Protein AF-A0A9D1KBL7-F1 (afdb_monomer)

Secondary structure (DSSP, 8-state):
-TTTTT-HHHHHHHHHHHHHHHHHHHHHTTEEE-HHHHHHHHHHHHHHHHHHHHHHHHH---HHHHHHHHHHHHHHHHHHHHHHHHHHHHSEEEEEEEETTEEEEEEEE-SS---EEEEEEEEETTEEEEEEEEEEEESSSSSTTTEEEEEEE-SSS-EEEEES-S-HHHHHHHHHHHHT-TT---HHHHHHTEEEEEESSSS-EEEEEEEEEETTTEEEEEEEEESSTTS--EE---STTS-EEEETT-EEEESSSS-EEEEEE--TT--SS-EEEEEESSSSS--EEPEEE-TTS-S-S--EE-S--EEETTEEEEEEEE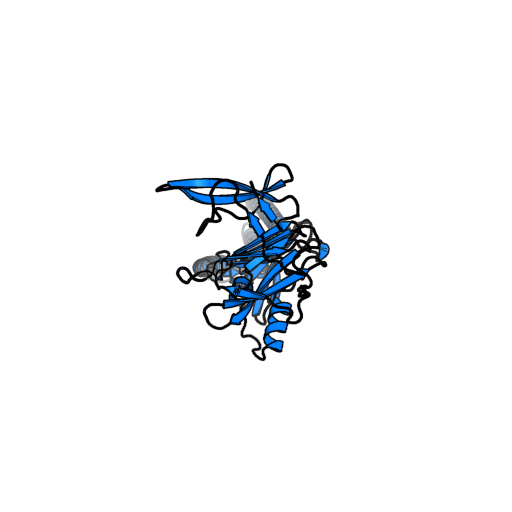EETTEEEEEEEEESSTTSEEE-

Organism: NCBI:txid2840887

Structure (mmCIF, N/CA/C/O backbone):
data_AF-A0A9D1KBL7-F1
#
_entry.id   AF-A0A9D1KBL7-F1
#
loop_
_atom_site.group_PDB
_atom_site.id
_atom_site.type_symbol
_atom_site.label_atom_id
_atom_site.label_alt_id
_atom_site.label_comp_id
_atom_site.label_asym_id
_atom_site.label_entity_id
_atom_site.label_seq_id
_atom_site.pdbx_PDB_ins_code
_atom_site.Cartn_x
_atom_site.Cartn_y
_atom_site.Cartn_z
_atom_site.occupancy
_atom_site.B_iso_or_equiv
_atom_site.auth_seq_id
_atom_site.auth_comp_id
_atom_site.auth_asym_id
_atom_site.auth_atom_id
_atom_site.pdbx_PDB_model_num
ATOM 1 N N . MET A 1 1 ? 29.125 -13.693 -53.373 1.00 43.25 1 MET A N 1
ATOM 2 C CA . MET A 1 1 ? 29.045 -14.034 -51.931 1.00 43.25 1 MET A CA 1
ATOM 3 C C . MET A 1 1 ? 30.131 -13.390 -51.060 1.00 43.25 1 MET A C 1
ATOM 5 O O . MET A 1 1 ? 29.754 -12.748 -50.091 1.00 43.25 1 MET A O 1
ATOM 9 N N . LYS A 1 2 ? 31.438 -13.456 -51.384 1.00 45.34 2 LYS A N 1
ATOM 10 C CA . LYS A 1 2 ? 32.522 -12.887 -50.535 1.00 45.34 2 LYS A CA 1
ATOM 11 C C . LYS A 1 2 ? 32.398 -11.388 -50.171 1.00 45.34 2 LYS A C 1
ATOM 13 O O . LYS A 1 2 ? 32.879 -11.001 -49.114 1.00 45.34 2 LYS A O 1
ATOM 18 N N . ASN A 1 3 ? 31.730 -10.565 -50.989 1.00 56.50 3 ASN A N 1
ATOM 19 C CA . ASN A 1 3 ? 31.521 -9.132 -50.701 1.00 56.50 3 ASN A CA 1
ATOM 20 C C . ASN A 1 3 ? 30.257 -8.822 -49.874 1.00 56.50 3 ASN A C 1
ATOM 22 O O . ASN A 1 3 ? 30.179 -7.747 -49.292 1.00 56.50 3 ASN A O 1
ATOM 26 N N . LEU A 1 4 ? 29.289 -9.744 -49.789 1.00 52.09 4 LEU A N 1
ATOM 27 C CA . LEU A 1 4 ? 28.060 -9.558 -48.997 1.00 52.09 4 LEU A CA 1
ATOM 28 C C . LEU A 1 4 ? 28.326 -9.735 -47.495 1.00 52.09 4 LEU A C 1
ATOM 30 O O . LEU A 1 4 ? 27.833 -8.949 -46.696 1.00 52.09 4 LEU A O 1
ATOM 34 N N . LEU A 1 5 ? 29.193 -10.689 -47.136 1.00 58.66 5 LEU A N 1
ATOM 35 C CA . LEU A 1 5 ? 29.626 -10.954 -45.755 1.00 58.66 5 LEU A CA 1
ATOM 36 C C . LEU A 1 5 ? 30.432 -9.804 -45.122 1.00 58.66 5 LEU A C 1
ATOM 38 O O . LEU A 1 5 ? 30.621 -9.796 -43.915 1.00 58.66 5 LEU A O 1
ATOM 42 N N . LYS A 1 6 ? 30.915 -8.839 -45.917 1.00 65.56 6 LYS A N 1
ATOM 43 C CA . LYS A 1 6 ? 31.636 -7.647 -45.434 1.00 65.56 6 LYS A CA 1
ATOM 44 C C . LYS A 1 6 ? 30.755 -6.396 -45.363 1.00 65.56 6 LYS A C 1
ATOM 46 O O . LYS A 1 6 ? 31.252 -5.323 -45.034 1.00 65.56 6 LYS A O 1
ATOM 51 N N . SER A 1 7 ? 29.476 -6.501 -45.727 1.00 71.88 7 SER A N 1
ATOM 52 C CA . SER A 1 7 ? 28.579 -5.349 -45.757 1.00 71.88 7 SER A CA 1
ATOM 53 C C . SER A 1 7 ? 28.042 -5.046 -44.353 1.00 71.88 7 SER A C 1
ATOM 55 O O . SER A 1 7 ? 27.520 -5.959 -43.711 1.00 71.88 7 SER A O 1
ATOM 57 N N . PRO A 1 8 ? 28.080 -3.788 -43.877 1.00 72.38 8 PRO A N 1
ATOM 58 C CA . PRO A 1 8 ? 27.487 -3.407 -42.591 1.00 72.38 8 PRO A CA 1
ATOM 59 C C . PRO A 1 8 ? 25.983 -3.725 -42.509 1.00 72.38 8 PRO A C 1
ATOM 61 O O . PRO A 1 8 ? 25.480 -4.027 -41.431 1.00 72.38 8 PRO A O 1
ATOM 64 N N . LEU A 1 9 ? 25.283 -3.768 -43.651 1.00 73.81 9 LEU A N 1
ATOM 65 C CA . LEU A 1 9 ? 23.897 -4.242 -43.733 1.00 73.81 9 LEU A CA 1
ATOM 66 C C . LEU A 1 9 ? 23.723 -5.682 -43.270 1.00 73.81 9 LEU A C 1
ATOM 68 O O . LEU A 1 9 ? 22.757 -5.994 -42.584 1.00 73.81 9 LEU A O 1
ATOM 72 N N . PHE A 1 10 ? 24.635 -6.564 -43.674 1.00 78.69 10 PHE A N 1
ATOM 73 C CA . PHE A 1 10 ? 24.533 -7.982 -43.361 1.00 78.69 10 PHE A CA 1
ATOM 74 C C . PHE A 1 10 ? 24.613 -8.201 -41.846 1.00 78.69 10 PHE A C 1
ATOM 76 O O . PHE A 1 10 ? 23.777 -8.896 -41.275 1.00 78.69 10 PHE A O 1
ATOM 83 N N . TYR A 1 11 ? 25.555 -7.524 -41.182 1.00 83.56 11 TYR A N 1
ATOM 84 C CA . TYR A 1 11 ? 25.694 -7.575 -39.727 1.00 83.56 11 TYR A CA 1
ATOM 85 C C . TYR A 1 11 ? 24.507 -6.962 -38.989 1.00 83.56 11 TYR A C 1
ATOM 87 O O . TYR A 1 11 ? 24.075 -7.514 -37.982 1.00 83.56 11 TYR A O 1
ATOM 95 N N . GLY A 1 12 ? 23.947 -5.858 -39.484 1.00 84.44 12 GLY A N 1
ATOM 96 C CA . GLY A 1 12 ? 22.789 -5.269 -38.825 1.00 84.44 12 G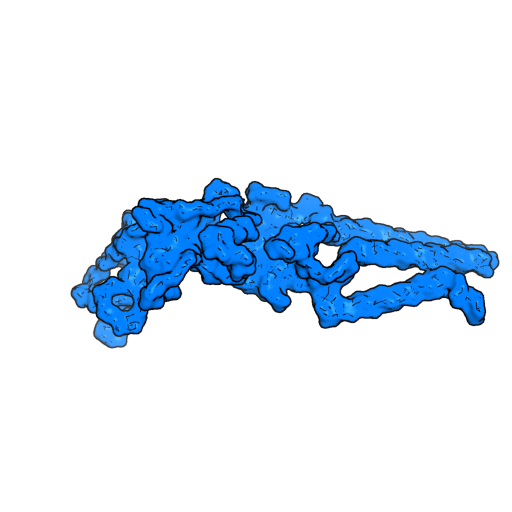LY A CA 1
ATOM 97 C C . GLY A 1 12 ? 21.493 -6.063 -39.034 1.00 84.44 12 GLY A C 1
ATOM 98 O O . GLY A 1 12 ? 20.679 -6.120 -38.121 1.00 84.44 12 GLY A O 1
ATOM 99 N N . VAL A 1 13 ? 21.327 -6.774 -40.159 1.00 80.81 13 VAL A N 1
ATOM 100 C CA . VAL A 1 13 ? 20.232 -7.756 -40.317 1.00 80.81 13 VAL A CA 1
ATOM 101 C C . VAL A 1 13 ? 20.387 -8.904 -39.318 1.00 80.81 13 VAL A C 1
ATOM 103 O O . VAL A 1 13 ? 19.416 -9.266 -38.657 1.00 80.81 13 VAL A O 1
ATOM 106 N N . ILE A 1 14 ? 21.603 -9.440 -39.151 1.00 88.94 14 ILE A N 1
ATOM 107 C CA . ILE A 1 14 ? 21.880 -10.449 -38.117 1.00 88.94 14 ILE A CA 1
ATOM 108 C C . ILE A 1 14 ? 21.542 -9.898 -36.727 1.00 88.94 14 ILE A C 1
ATOM 110 O O . ILE A 1 14 ? 20.877 -10.579 -35.954 1.00 88.94 14 ILE A O 1
ATOM 114 N N . TYR A 1 15 ? 21.945 -8.663 -36.420 1.00 91.00 15 TYR A N 1
ATOM 115 C CA . TYR A 1 15 ? 21.634 -8.017 -35.145 1.00 91.00 15 TYR A CA 1
ATOM 116 C C . TYR A 1 15 ? 20.124 -7.903 -34.897 1.00 91.00 15 TYR A C 1
ATOM 118 O O . TYR A 1 15 ? 19.672 -8.266 -33.817 1.00 91.00 15 TYR A O 1
ATOM 126 N N . VAL A 1 16 ? 19.338 -7.461 -35.887 1.00 87.38 16 VAL A N 1
ATOM 127 C CA . VAL A 1 16 ? 17.868 -7.374 -35.779 1.00 87.38 16 VAL A CA 1
ATOM 128 C C . VAL A 1 16 ? 17.261 -8.742 -35.470 1.00 87.38 16 VAL A C 1
ATOM 130 O O . VAL A 1 16 ? 16.424 -8.852 -34.576 1.00 87.38 16 VAL A O 1
ATOM 133 N N . ILE A 1 17 ? 17.704 -9.788 -36.175 1.00 88.75 17 ILE A N 1
ATOM 134 C CA . ILE A 1 17 ? 17.235 -11.161 -35.948 1.00 88.75 17 ILE A CA 1
ATOM 135 C C . ILE A 1 17 ? 17.577 -11.609 -34.523 1.00 88.75 17 ILE A C 1
ATOM 137 O O . ILE A 1 17 ? 16.709 -12.116 -33.819 1.00 88.75 17 ILE A O 1
ATOM 141 N N . LEU A 1 18 ? 18.815 -11.387 -34.073 1.00 94.12 18 LEU A N 1
ATOM 142 C CA . LEU A 1 18 ? 19.246 -11.752 -32.722 1.00 94.12 18 LEU A CA 1
ATOM 143 C C . LEU A 1 18 ? 18.492 -10.973 -31.639 1.00 94.12 18 LEU A C 1
ATOM 145 O O . LEU A 1 18 ? 18.084 -11.570 -30.646 1.00 94.12 18 LEU A O 1
ATOM 149 N N . TYR A 1 19 ? 18.270 -9.671 -31.834 1.00 91.94 19 TYR A N 1
ATOM 150 C CA . TYR A 1 19 ? 17.481 -8.840 -30.926 1.00 91.94 19 TYR A CA 1
ATOM 151 C C . TYR A 1 19 ? 16.046 -9.360 -30.807 1.00 91.94 19 TYR A C 1
ATOM 153 O O . TYR A 1 19 ? 15.523 -9.479 -29.704 1.00 91.94 19 TYR A O 1
ATOM 161 N N . PHE A 1 20 ? 15.423 -9.717 -31.932 1.00 91.12 20 PHE A N 1
ATOM 162 C CA . PHE A 1 20 ? 14.056 -10.226 -31.949 1.00 91.12 20 PHE A CA 1
ATOM 163 C C . PHE A 1 20 ? 13.940 -11.620 -31.319 1.00 91.12 20 PHE A C 1
ATOM 165 O O . PHE A 1 20 ? 13.038 -11.853 -30.518 1.00 91.12 20 PHE A O 1
ATOM 172 N N . ILE A 1 21 ? 14.881 -12.527 -31.608 1.00 95.69 21 ILE A N 1
ATOM 173 C CA . ILE A 1 21 ? 14.962 -13.832 -30.934 1.00 95.69 21 ILE A CA 1
ATOM 174 C C . ILE A 1 21 ? 15.123 -13.627 -29.427 1.00 95.69 21 ILE A C 1
ATOM 176 O O . ILE A 1 21 ? 14.390 -14.227 -28.648 1.00 95.69 21 ILE A O 1
ATOM 180 N N . GLY A 1 22 ? 16.041 -12.750 -29.014 1.00 95.69 22 GLY A N 1
ATOM 181 C CA . GLY A 1 22 ? 16.248 -12.420 -27.610 1.00 95.69 22 GLY A CA 1
ATOM 182 C C . GLY A 1 22 ? 14.990 -11.847 -26.957 1.00 95.69 22 GLY A C 1
ATOM 183 O O . GLY A 1 22 ? 14.626 -12.281 -25.872 1.00 95.69 22 GLY A O 1
ATOM 184 N N . TYR A 1 23 ? 14.273 -10.954 -27.640 1.00 93.50 23 TYR A N 1
ATOM 185 C CA . TYR A 1 23 ? 13.001 -10.410 -27.166 1.00 93.50 23 TYR A CA 1
ATOM 186 C C . TYR A 1 23 ? 11.942 -11.502 -26.949 1.00 93.50 23 TYR A C 1
ATOM 188 O O . TYR A 1 23 ? 11.312 -11.523 -25.896 1.00 93.50 23 TYR A O 1
ATOM 196 N N . ILE A 1 24 ? 11.786 -12.437 -27.894 1.00 95.94 24 ILE A N 1
ATOM 197 C CA . ILE A 1 24 ? 10.859 -13.574 -27.759 1.00 95.94 24 ILE A CA 1
ATOM 198 C C . ILE A 1 24 ? 11.259 -14.472 -26.587 1.00 95.94 24 ILE A C 1
ATOM 200 O O . ILE A 1 24 ? 10.407 -14.856 -25.789 1.00 95.94 24 ILE A O 1
ATOM 204 N N . VAL A 1 25 ? 12.549 -14.799 -26.471 1.00 97.31 25 VAL A N 1
ATOM 205 C CA . VAL A 1 25 ? 13.060 -15.630 -25.374 1.00 97.31 25 VAL A CA 1
ATOM 206 C C . VAL A 1 25 ? 12.797 -14.954 -24.031 1.00 97.31 25 VAL A C 1
ATOM 208 O O . VAL A 1 25 ? 12.319 -15.607 -23.112 1.00 97.31 25 VAL A O 1
ATOM 211 N N . LEU A 1 26 ? 13.052 -13.650 -23.911 1.00 96.88 26 LEU A N 1
ATOM 212 C CA . LEU A 1 26 ? 12.755 -12.903 -22.690 1.00 96.88 26 LEU A CA 1
ATOM 213 C C . LEU A 1 26 ? 11.257 -12.901 -22.376 1.00 96.88 26 LEU A C 1
ATOM 215 O O . LEU A 1 26 ? 10.891 -13.187 -21.241 1.00 96.88 26 LEU A O 1
ATOM 219 N N . ALA A 1 27 ? 10.401 -12.658 -23.371 1.00 94.56 27 ALA A N 1
ATOM 220 C CA . ALA A 1 27 ? 8.952 -12.666 -23.189 1.00 94.56 27 ALA A CA 1
ATOM 221 C C . ALA A 1 27 ? 8.433 -14.029 -22.697 1.00 94.56 27 ALA A C 1
ATOM 223 O O . ALA A 1 27 ? 7.563 -14.069 -21.834 1.00 94.56 27 ALA A O 1
ATOM 224 N N . TYR A 1 28 ? 9.008 -15.136 -23.182 1.00 96.31 28 TYR A N 1
ATOM 225 C CA . TYR A 1 28 ? 8.684 -16.485 -22.706 1.00 96.31 28 TYR A CA 1
ATOM 226 C C . TYR A 1 28 ? 8.966 -16.673 -21.204 1.00 96.31 28 TYR A C 1
ATOM 228 O O . TYR A 1 28 ? 8.215 -17.364 -20.525 1.00 96.31 28 TYR A O 1
ATOM 236 N N . TYR A 1 29 ? 10.007 -16.025 -20.670 1.00 95.25 29 TYR A N 1
ATOM 237 C CA . TYR A 1 29 ? 10.344 -16.037 -19.239 1.00 95.25 29 TYR A CA 1
ATOM 238 C C . TYR A 1 29 ? 9.746 -14.855 -18.455 1.00 95.25 29 TYR A C 1
ATOM 240 O O . TYR A 1 29 ? 10.206 -14.557 -17.358 1.00 95.25 29 TYR A O 1
ATOM 248 N N . ASN A 1 30 ? 8.749 -14.158 -19.014 1.00 95.31 30 ASN A N 1
ATOM 249 C CA . ASN A 1 30 ? 8.136 -12.961 -18.430 1.00 95.31 30 ASN A CA 1
ATOM 250 C C . ASN A 1 30 ? 9.145 -11.846 -18.083 1.00 95.31 30 ASN A C 1
ATOM 252 O O . ASN A 1 30 ? 9.045 -11.140 -17.075 1.00 95.31 30 ASN A O 1
ATOM 256 N N . TYR A 1 31 ? 10.139 -11.678 -18.951 1.00 96.56 31 TYR A N 1
ATOM 257 C CA . TYR A 1 31 ? 11.159 -10.644 -18.868 1.00 96.56 31 TYR A CA 1
ATOM 258 C C . TYR A 1 31 ? 11.073 -9.686 -20.051 1.00 96.56 31 TYR A C 1
ATOM 260 O O . TYR A 1 31 ? 10.543 -9.991 -21.119 1.00 96.56 31 TYR A O 1
ATOM 268 N N . THR A 1 32 ? 11.667 -8.509 -19.887 1.00 95.25 32 THR A N 1
ATOM 269 C CA . THR A 1 32 ? 11.825 -7.541 -20.970 1.00 95.25 32 THR A CA 1
ATOM 270 C C . THR A 1 32 ? 13.196 -6.887 -20.911 1.00 95.25 32 THR A C 1
ATOM 272 O O . THR A 1 32 ? 13.792 -6.719 -19.847 1.00 95.25 32 THR A O 1
ATOM 275 N N . TYR A 1 33 ? 13.688 -6.448 -22.069 1.00 93.88 33 TYR A N 1
ATOM 276 C CA . TYR A 1 33 ? 14.795 -5.502 -22.112 1.00 93.88 33 TYR A CA 1
ATOM 277 C C . TYR A 1 33 ? 14.446 -4.221 -21.353 1.00 93.88 33 TYR A C 1
ATOM 279 O O . TYR A 1 33 ? 13.309 -3.740 -21.445 1.00 93.88 33 TYR A O 1
ATOM 287 N N . PHE A 1 34 ? 15.449 -3.641 -20.696 1.00 91.50 34 PHE A N 1
ATOM 288 C CA . PHE A 1 34 ? 15.369 -2.275 -20.183 1.00 91.50 34 PHE A CA 1
ATOM 289 C C . PHE A 1 34 ? 15.047 -1.284 -21.304 1.00 91.50 34 PHE A C 1
ATOM 291 O O . PHE A 1 34 ? 15.519 -1.422 -22.437 1.00 91.50 34 PHE A O 1
ATOM 298 N N . GLY A 1 35 ? 14.318 -0.223 -20.971 1.00 85.50 35 GLY A N 1
ATOM 299 C CA . GLY A 1 35 ? 13.967 0.867 -21.876 1.00 85.50 35 GLY A CA 1
ATOM 300 C C . GLY A 1 35 ? 15.186 1.485 -22.563 1.00 85.50 35 GLY A C 1
ATOM 301 O O . GLY A 1 35 ? 15.147 1.739 -23.766 1.00 85.50 35 GLY A O 1
ATOM 302 N N . ILE A 1 36 ? 16.312 1.642 -21.854 1.00 85.06 36 ILE A N 1
ATOM 303 C CA . ILE A 1 36 ? 17.551 2.157 -22.459 1.00 85.06 36 ILE A CA 1
ATOM 304 C C . ILE A 1 36 ? 18.154 1.184 -23.480 1.00 85.06 36 ILE A C 1
ATOM 306 O O . ILE A 1 36 ? 18.645 1.614 -24.520 1.00 85.06 36 ILE A O 1
ATOM 310 N N . ILE A 1 37 ? 18.064 -0.126 -23.237 1.00 90.31 37 ILE A N 1
ATOM 311 C CA . ILE A 1 37 ? 18.542 -1.145 -24.176 1.00 90.31 37 ILE A CA 1
ATOM 312 C C . ILE A 1 37 ? 17.647 -1.196 -25.407 1.00 90.31 37 ILE A C 1
ATOM 314 O O . ILE A 1 37 ? 18.160 -1.264 -26.524 1.00 90.31 37 ILE A O 1
ATOM 318 N N . LYS A 1 38 ? 16.325 -1.088 -25.228 1.00 87.69 38 LYS A N 1
ATOM 319 C CA . LYS A 1 38 ? 15.380 -0.921 -26.342 1.00 87.69 38 LYS A CA 1
ATOM 320 C C . LYS A 1 38 ? 15.757 0.301 -27.184 1.00 87.69 38 LYS A C 1
ATOM 322 O O . LYS A 1 38 ? 15.900 0.176 -28.396 1.00 87.69 38 LYS A O 1
ATOM 327 N N . LEU A 1 39 ? 16.020 1.446 -26.550 1.00 84.12 39 LEU A N 1
ATOM 328 C CA . LEU A 1 39 ? 16.407 2.680 -27.238 1.00 84.12 39 LEU A CA 1
ATOM 329 C C . LEU A 1 39 ? 17.729 2.539 -28.012 1.00 84.12 39 LEU A C 1
ATOM 331 O O . LEU A 1 39 ? 17.783 2.876 -29.194 1.00 84.12 39 LEU A O 1
ATOM 335 N N . ILE A 1 40 ? 18.779 2.002 -27.379 1.00 87.56 40 ILE A N 1
ATOM 336 C CA . ILE A 1 40 ? 20.077 1.747 -28.031 1.00 87.56 40 ILE A CA 1
ATOM 337 C C . ILE A 1 40 ? 19.898 0.810 -29.228 1.00 87.56 40 ILE A C 1
ATOM 339 O O . ILE A 1 40 ? 20.462 1.056 -30.295 1.00 87.56 40 ILE A O 1
ATOM 343 N N . SER A 1 41 ? 19.080 -0.232 -29.076 1.00 88.25 41 SER A N 1
ATOM 344 C CA . SER A 1 41 ? 18.814 -1.190 -30.148 1.00 88.25 41 SER A CA 1
ATOM 345 C C . SER A 1 41 ? 18.150 -0.508 -31.342 1.00 88.25 41 SER A C 1
ATOM 347 O O . SER A 1 41 ? 18.598 -0.692 -32.471 1.00 88.25 41 SER A O 1
ATOM 349 N N . ILE A 1 42 ? 17.161 0.364 -31.113 1.00 83.50 42 ILE A N 1
ATOM 350 C CA . ILE A 1 42 ? 16.529 1.142 -32.190 1.00 83.50 42 ILE A CA 1
ATOM 351 C C . ILE A 1 42 ? 17.555 2.044 -32.899 1.00 83.50 42 ILE A C 1
ATOM 353 O O . ILE A 1 42 ? 17.567 2.106 -34.129 1.00 83.50 42 ILE A O 1
ATOM 357 N N . ILE A 1 43 ? 18.459 2.694 -32.158 1.00 84.50 43 ILE A N 1
ATOM 358 C CA . ILE A 1 43 ? 19.524 3.532 -32.738 1.00 84.50 43 ILE A CA 1
ATOM 359 C C . ILE A 1 43 ? 20.467 2.700 -33.626 1.00 84.50 43 ILE A C 1
ATOM 361 O O . ILE A 1 43 ? 20.805 3.122 -34.733 1.00 84.50 43 ILE A O 1
ATOM 365 N N . ILE A 1 44 ? 20.867 1.503 -33.190 1.00 86.88 44 ILE A N 1
ATOM 366 C CA . ILE A 1 44 ? 21.726 0.603 -33.981 1.00 86.88 44 ILE A CA 1
ATOM 367 C C . ILE A 1 44 ? 21.020 0.160 -35.272 1.00 86.88 44 ILE A C 1
ATOM 369 O O . ILE A 1 44 ? 21.629 0.156 -36.350 1.00 86.88 44 ILE A O 1
ATOM 373 N N . ILE A 1 45 ? 19.731 -0.178 -35.183 1.00 83.38 45 ILE A N 1
ATOM 374 C CA . ILE A 1 45 ? 18.910 -0.564 -36.339 1.00 83.38 45 ILE A CA 1
ATOM 375 C C . ILE A 1 45 ? 18.830 0.594 -37.342 1.00 83.38 45 ILE A C 1
ATOM 377 O O . ILE A 1 45 ? 19.041 0.396 -38.539 1.00 83.38 45 ILE A O 1
ATOM 381 N N . LEU A 1 46 ? 18.631 1.820 -36.859 1.00 79.44 46 LEU A N 1
ATOM 382 C CA . LEU A 1 46 ? 18.628 3.029 -37.681 1.00 79.44 46 LEU A CA 1
ATOM 383 C C . LEU A 1 46 ? 19.947 3.264 -38.413 1.00 79.44 46 LEU A C 1
ATOM 385 O O . LEU A 1 46 ? 19.954 3.464 -39.628 1.00 79.44 46 LEU A O 1
ATOM 389 N N . ILE A 1 47 ? 21.070 3.210 -37.692 1.00 83.69 47 ILE A N 1
ATOM 390 C CA . ILE A 1 47 ? 22.402 3.390 -38.283 1.00 83.69 47 ILE A CA 1
ATOM 391 C C . ILE A 1 47 ? 22.636 2.342 -39.377 1.00 83.69 47 ILE A C 1
ATOM 393 O O . ILE A 1 47 ? 23.134 2.670 -40.454 1.00 83.69 47 ILE A O 1
ATOM 397 N N . THR A 1 48 ? 22.215 1.097 -39.143 1.00 82.44 48 THR A N 1
ATOM 398 C CA . THR A 1 48 ? 22.307 0.019 -40.137 1.00 82.44 48 THR A CA 1
ATOM 399 C C . THR A 1 48 ? 21.527 0.351 -41.409 1.00 82.44 48 THR A C 1
ATOM 401 O O . THR A 1 48 ? 22.070 0.212 -42.509 1.00 82.44 48 THR A O 1
ATOM 404 N N . ILE A 1 49 ? 20.274 0.800 -41.280 1.00 77.50 49 ILE A N 1
ATOM 405 C CA . ILE A 1 49 ? 19.421 1.167 -42.422 1.00 77.50 49 ILE A CA 1
ATOM 406 C C . ILE A 1 49 ? 20.075 2.297 -43.230 1.00 77.50 49 ILE A C 1
ATOM 408 O O . ILE A 1 49 ? 20.194 2.190 -44.453 1.00 77.50 49 ILE A O 1
ATOM 412 N N . ILE A 1 50 ? 20.578 3.336 -42.553 1.00 78.06 50 ILE A N 1
ATOM 413 C CA . ILE A 1 50 ? 21.255 4.476 -43.191 1.00 78.06 50 ILE A CA 1
ATOM 414 C C . ILE A 1 50 ? 22.494 4.009 -43.967 1.00 78.06 50 ILE A C 1
ATOM 416 O O . ILE A 1 50 ? 22.639 4.310 -45.156 1.00 78.06 50 ILE A O 1
ATOM 420 N N . LEU A 1 51 ? 23.377 3.235 -43.327 1.00 79.94 51 LEU A N 1
ATOM 421 C CA . LEU A 1 51 ? 24.588 2.709 -43.966 1.00 79.94 51 LEU A CA 1
ATOM 422 C C . LEU A 1 51 ? 24.260 1.824 -45.172 1.00 79.94 51 LEU A C 1
ATOM 424 O O . LEU A 1 51 ? 24.970 1.843 -46.183 1.00 79.94 51 LEU A O 1
ATOM 428 N N . GLY A 1 52 ? 23.168 1.072 -45.088 1.00 75.62 52 G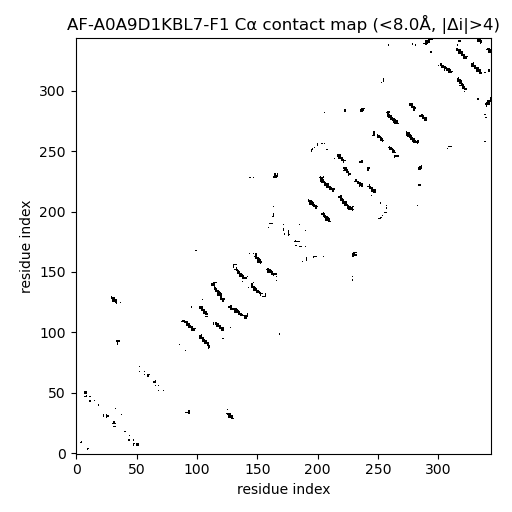LY A N 1
ATOM 429 C CA . GLY A 1 52 ? 22.710 0.236 -46.177 1.00 75.62 52 GLY A CA 1
ATOM 430 C C . GLY A 1 52 ? 22.238 0.983 -47.399 1.00 75.62 52 GLY A C 1
ATOM 431 O O . GLY A 1 52 ? 22.619 0.646 -48.521 1.00 75.62 52 GLY A O 1
ATOM 432 N N . ILE A 1 53 ? 21.473 2.040 -47.182 1.00 72.56 53 ILE A N 1
ATOM 433 C CA . ILE A 1 53 ? 20.979 2.881 -48.264 1.00 72.56 53 ILE A CA 1
ATOM 434 C C . ILE A 1 53 ? 22.141 3.617 -48.937 1.00 72.56 53 ILE A C 1
ATOM 436 O O . ILE A 1 53 ? 22.217 3.632 -50.166 1.00 72.56 53 ILE A O 1
ATOM 440 N N . ILE A 1 54 ? 23.120 4.111 -48.168 1.00 74.75 54 ILE A N 1
ATOM 441 C CA . ILE A 1 54 ? 24.359 4.693 -48.718 1.00 74.75 54 ILE A CA 1
ATOM 442 C C . ILE A 1 54 ? 25.103 3.677 -49.601 1.00 74.75 54 ILE A C 1
ATOM 444 O O . ILE A 1 54 ? 25.604 4.030 -50.673 1.00 74.75 54 ILE A O 1
ATOM 448 N N . SER A 1 55 ? 25.175 2.411 -49.178 1.00 73.44 55 SER A N 1
ATOM 449 C CA . SER A 1 55 ? 25.820 1.341 -49.951 1.00 73.44 55 SER A CA 1
ATOM 450 C C . SER A 1 55 ? 25.121 1.090 -51.297 1.00 73.44 55 SER A C 1
ATOM 452 O O . SER A 1 55 ? 25.783 1.011 -52.339 1.00 73.44 55 SER A O 1
ATOM 454 N N . ILE A 1 56 ? 23.784 1.048 -51.298 1.00 70.19 56 ILE A N 1
ATOM 455 C CA . ILE A 1 56 ? 22.959 0.882 -52.508 1.00 70.19 56 ILE A CA 1
ATOM 456 C C . ILE A 1 56 ? 23.106 2.094 -53.443 1.00 70.19 56 ILE A C 1
ATOM 458 O O . ILE A 1 56 ? 23.273 1.935 -54.656 1.00 70.19 56 ILE A O 1
ATOM 462 N N . TYR A 1 57 ? 23.121 3.309 -52.888 1.00 69.81 57 TYR A N 1
ATOM 463 C CA . TYR A 1 57 ? 23.269 4.549 -53.654 1.00 69.81 57 TYR A CA 1
ATOM 464 C C . TYR A 1 57 ? 24.610 4.630 -54.402 1.00 69.81 57 TYR A C 1
ATOM 466 O O . TYR A 1 57 ? 24.672 5.113 -55.536 1.00 69.81 57 TYR A O 1
ATOM 474 N N . LYS A 1 58 ? 25.695 4.128 -53.793 1.00 70.44 58 LYS A N 1
ATOM 475 C CA . LYS A 1 58 ? 27.037 4.111 -54.403 1.00 70.44 58 LYS A CA 1
ATOM 476 C C . LYS A 1 58 ? 27.188 3.089 -55.534 1.00 70.44 58 LYS A C 1
ATOM 478 O O . LYS A 1 58 ? 28.056 3.267 -56.383 1.00 70.44 58 LYS A O 1
ATOM 483 N N . THR A 1 59 ? 26.378 2.029 -55.563 1.00 69.19 59 THR A N 1
ATOM 484 C CA . THR A 1 59 ? 26.547 0.908 -56.506 1.00 69.19 59 THR A CA 1
ATOM 485 C C . THR A 1 59 ? 25.714 1.028 -57.783 1.00 69.19 59 THR A C 1
ATOM 487 O O . THR A 1 59 ? 26.141 0.539 -58.829 1.00 69.19 59 THR A O 1
ATOM 490 N N . LYS A 1 60 ? 24.550 1.688 -57.755 1.00 66.19 60 LYS A N 1
ATOM 491 C CA . LYS A 1 60 ? 23.671 1.818 -58.934 1.00 66.19 60 LYS A CA 1
ATOM 492 C C . LYS A 1 60 ? 23.936 3.125 -59.695 1.00 66.19 60 LYS A C 1
ATOM 494 O O . LYS A 1 60 ? 24.005 4.188 -59.089 1.00 66.19 60 LYS A O 1
ATOM 499 N N . LYS A 1 61 ? 24.079 3.072 -61.030 1.00 63.19 61 LYS A N 1
ATOM 500 C CA . LYS A 1 61 ? 24.372 4.257 -61.874 1.00 63.19 61 LYS A CA 1
ATOM 501 C C . LYS A 1 61 ? 23.133 5.051 -62.313 1.00 63.19 61 LYS A C 1
ATOM 503 O O . LYS A 1 61 ? 23.265 6.233 -62.610 1.00 63.19 61 LYS A O 1
ATOM 508 N N . GLU A 1 62 ? 21.948 4.444 -62.336 1.00 78.12 62 GLU A N 1
ATOM 509 C CA . GLU A 1 62 ? 20.740 5.080 -62.878 1.00 78.12 62 GLU A CA 1
ATOM 510 C C . GLU A 1 62 ? 20.178 6.189 -61.976 1.00 78.12 62 GLU A C 1
ATOM 512 O O . GLU A 1 62 ? 19.853 5.964 -60.809 1.00 78.12 62 GLU A O 1
ATOM 517 N N . ALA A 1 63 ? 20.001 7.387 -62.542 1.00 72.56 63 ALA A N 1
ATOM 518 C CA . ALA A 1 63 ? 19.514 8.565 -61.821 1.00 72.56 63 ALA A CA 1
ATOM 519 C C . ALA A 1 63 ? 18.081 8.401 -61.278 1.00 72.56 63 ALA A C 1
ATOM 521 O O . ALA A 1 63 ? 17.804 8.826 -60.159 1.00 72.56 63 ALA A O 1
ATOM 522 N N . LYS A 1 64 ? 17.187 7.733 -62.025 1.00 75.62 64 LYS A N 1
ATOM 523 C CA . LYS A 1 64 ? 15.808 7.447 -61.580 1.00 75.62 64 LYS A CA 1
ATOM 524 C C . LYS A 1 64 ? 15.780 6.533 -60.354 1.00 75.62 64 LYS A C 1
ATOM 526 O O . LYS A 1 64 ? 15.036 6.791 -59.415 1.00 75.62 64 LYS A O 1
ATOM 531 N N . PHE A 1 65 ? 16.634 5.507 -60.341 1.00 72.00 65 PHE A N 1
ATOM 532 C CA . PHE A 1 65 ? 16.760 4.595 -59.205 1.00 72.00 65 PHE A CA 1
ATOM 533 C C . PHE A 1 65 ? 17.297 5.325 -57.970 1.00 72.00 65 PHE A C 1
ATOM 535 O O . PHE A 1 65 ? 16.758 5.154 -56.884 1.00 72.00 65 PHE A O 1
ATOM 542 N N . LYS A 1 66 ? 18.294 6.203 -58.148 1.00 71.94 66 LYS A N 1
ATOM 543 C CA . LYS A 1 66 ? 18.818 7.057 -57.072 1.00 71.94 66 LYS A CA 1
ATOM 544 C C . LYS A 1 66 ? 17.737 7.955 -56.466 1.00 71.94 66 LYS A C 1
ATOM 546 O O . LYS A 1 66 ? 17.561 7.925 -55.253 1.00 71.94 66 LYS A O 1
ATOM 551 N N . LEU A 1 67 ? 16.978 8.673 -57.299 1.00 74.69 67 LEU A N 1
ATOM 552 C CA . LEU A 1 67 ? 15.867 9.536 -56.869 1.00 74.69 67 LEU A CA 1
ATOM 553 C C . LEU A 1 67 ? 14.798 8.765 -56.083 1.00 74.69 67 LEU A C 1
ATOM 555 O O . LEU A 1 67 ? 14.423 9.188 -54.993 1.00 74.69 67 LEU A O 1
ATOM 559 N N . PHE A 1 68 ? 14.369 7.608 -56.594 1.00 77.19 68 PHE A N 1
ATOM 560 C CA . PHE A 1 68 ? 13.391 6.754 -55.915 1.00 77.19 68 PHE A CA 1
ATOM 561 C C . PHE A 1 68 ? 13.905 6.250 -54.558 1.00 77.19 68 PHE A C 1
ATOM 563 O O . PHE A 1 68 ? 13.207 6.358 -53.552 1.00 77.19 68 PHE A O 1
ATOM 570 N N . THR A 1 69 ? 15.153 5.765 -54.495 1.00 72.38 69 THR A N 1
ATOM 571 C CA . THR A 1 69 ? 15.748 5.304 -53.229 1.00 72.38 69 THR A CA 1
ATOM 572 C C . THR A 1 69 ? 15.938 6.427 -52.210 1.00 72.38 69 THR A C 1
ATOM 574 O O . THR A 1 69 ? 15.797 6.182 -51.016 1.00 72.38 69 THR A O 1
ATOM 577 N N . SER A 1 70 ? 16.228 7.654 -52.654 1.00 70.56 70 SER A N 1
ATOM 578 C CA . SER A 1 70 ? 16.354 8.818 -51.771 1.00 70.56 70 SER A CA 1
ATOM 579 C C . SER A 1 70 ? 15.007 9.266 -51.207 1.00 70.56 70 SER A C 1
ATOM 581 O O . SER A 1 70 ? 14.939 9.593 -50.028 1.00 70.56 70 SER A O 1
ATOM 583 N N . TYR A 1 71 ? 13.940 9.244 -52.012 1.00 77.69 71 TYR A N 1
ATOM 584 C CA . TYR A 1 71 ? 12.588 9.565 -51.545 1.00 77.69 71 TYR A CA 1
ATOM 585 C C . TYR A 1 71 ? 12.108 8.566 -50.482 1.00 77.69 71 TYR A C 1
ATOM 587 O O . TYR A 1 71 ? 11.758 8.964 -49.374 1.00 77.69 71 TYR A O 1
ATOM 595 N N . LEU A 1 72 ? 12.206 7.264 -50.780 1.00 76.38 72 LEU A N 1
ATOM 596 C CA . LEU A 1 72 ? 11.831 6.196 -49.849 1.00 76.38 72 LEU A CA 1
ATOM 597 C C . LEU A 1 72 ? 12.649 6.258 -48.546 1.00 76.38 72 LEU A C 1
ATOM 599 O O . LEU A 1 72 ? 12.137 5.987 -47.465 1.00 76.38 72 LEU A O 1
ATOM 603 N N . PHE A 1 73 ? 13.926 6.643 -48.633 1.00 74.25 73 PHE A N 1
ATOM 604 C CA . PHE A 1 73 ? 14.774 6.839 -47.459 1.00 74.25 73 PHE A CA 1
ATOM 605 C C . PHE A 1 73 ? 14.281 7.970 -46.564 1.00 74.25 73 PHE A C 1
ATOM 607 O O . PHE A 1 73 ? 14.222 7.784 -45.352 1.00 74.25 73 PHE A O 1
ATOM 614 N N . ILE A 1 74 ? 13.933 9.119 -47.149 1.00 78.31 74 ILE A N 1
ATOM 615 C CA . ILE A 1 74 ? 13.415 10.257 -46.389 1.00 78.31 74 ILE A CA 1
ATOM 616 C C . ILE A 1 74 ? 12.133 9.842 -45.668 1.00 78.31 74 ILE A C 1
ATOM 618 O O . ILE A 1 74 ? 12.054 10.036 -44.463 1.00 78.31 74 ILE A O 1
ATOM 622 N N . GLU A 1 75 ? 11.190 9.188 -46.351 1.00 77.00 75 GLU A N 1
ATOM 623 C CA . GLU A 1 75 ? 9.955 8.710 -45.715 1.00 77.00 75 GLU A CA 1
ATOM 624 C C . GLU A 1 75 ? 10.231 7.738 -44.561 1.00 77.00 75 GLU A C 1
ATOM 626 O O . GLU A 1 75 ? 9.736 7.944 -43.454 1.00 77.00 75 GLU A O 1
ATOM 631 N N . ILE A 1 76 ? 11.067 6.716 -44.778 1.00 78.00 76 ILE A N 1
ATOM 632 C CA . ILE A 1 76 ? 11.407 5.730 -43.741 1.00 78.00 76 ILE A CA 1
ATOM 633 C C . ILE A 1 76 ? 12.082 6.409 -42.545 1.00 78.00 76 ILE A C 1
ATOM 635 O O . ILE A 1 76 ? 11.721 6.140 -41.401 1.00 78.00 76 ILE A O 1
ATOM 639 N N . VAL A 1 77 ? 13.043 7.304 -42.782 1.00 78.50 77 VAL A N 1
ATOM 640 C CA . VAL A 1 77 ? 13.740 8.024 -41.708 1.00 78.50 77 VAL A CA 1
ATOM 641 C C . VAL A 1 77 ? 12.783 8.940 -40.957 1.00 78.50 77 VAL A C 1
ATOM 643 O O . VAL A 1 77 ? 12.808 8.941 -39.730 1.00 78.50 77 VAL A O 1
ATOM 646 N N . THR A 1 78 ? 11.918 9.678 -41.654 1.00 76.81 78 THR A N 1
ATOM 647 C CA . THR A 1 78 ? 10.914 10.545 -41.028 1.00 76.81 78 THR A CA 1
ATOM 648 C C . THR A 1 78 ? 9.952 9.741 -40.159 1.00 76.81 78 THR A C 1
ATOM 650 O O . THR A 1 78 ? 9.708 10.126 -39.018 1.00 76.81 78 THR A O 1
ATOM 653 N N . VAL A 1 79 ? 9.458 8.600 -40.648 1.00 80.19 79 VAL A N 1
ATOM 654 C CA . VAL A 1 79 ? 8.569 7.709 -39.889 1.00 80.19 79 VAL A CA 1
ATOM 655 C C . VAL A 1 79 ? 9.277 7.159 -38.651 1.00 80.19 79 VAL A C 1
ATOM 657 O O . VAL A 1 79 ? 8.728 7.224 -37.554 1.00 80.19 79 VAL A O 1
ATOM 660 N N . ILE A 1 80 ? 10.514 6.668 -38.779 1.00 78.25 80 ILE A N 1
ATOM 661 C CA . ILE A 1 80 ? 11.243 6.126 -37.626 1.00 78.25 80 ILE A CA 1
ATOM 662 C C . ILE A 1 80 ? 11.598 7.229 -36.620 1.00 78.25 80 ILE A C 1
ATOM 664 O O . ILE A 1 80 ? 11.485 7.003 -35.419 1.00 78.25 80 ILE A O 1
ATOM 668 N N . LEU A 1 81 ? 11.998 8.423 -37.073 1.00 78.88 81 LEU A N 1
ATOM 669 C CA . LEU A 1 81 ? 12.246 9.563 -36.185 1.00 78.88 81 LEU A CA 1
ATOM 670 C C . LEU A 1 81 ? 10.978 9.961 -35.429 1.00 78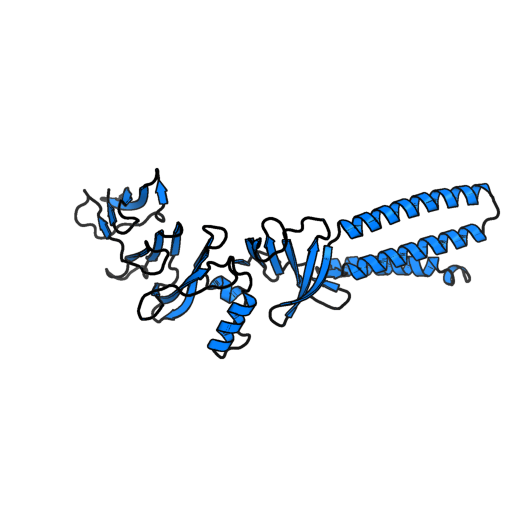.88 81 LEU A C 1
ATOM 672 O O . LEU A 1 81 ? 11.049 10.207 -34.228 1.00 78.88 81 LEU A O 1
ATOM 676 N N . LEU A 1 82 ? 9.822 9.961 -36.096 1.00 79.69 82 LEU A N 1
ATOM 677 C CA . LEU A 1 82 ? 8.534 10.191 -35.449 1.00 79.69 82 LEU A CA 1
ATOM 678 C C . LEU A 1 82 ? 8.258 9.122 -34.380 1.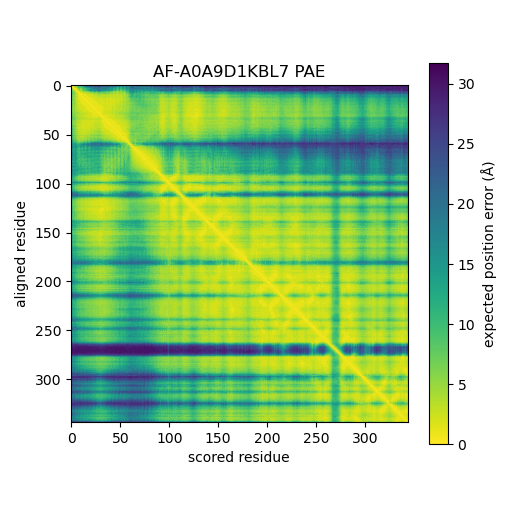00 79.69 82 LEU A C 1
ATOM 680 O O . LEU A 1 82 ? 7.946 9.476 -33.248 1.00 79.69 82 LEU A O 1
ATOM 684 N N . PHE A 1 83 ? 8.445 7.834 -34.689 1.00 77.94 83 PHE A N 1
ATOM 685 C CA . PHE A 1 83 ? 8.293 6.750 -33.710 1.00 77.94 83 PHE A CA 1
ATOM 686 C C . PHE A 1 83 ? 9.311 6.810 -32.568 1.00 77.94 83 PHE A C 1
ATOM 688 O O . PHE A 1 83 ? 8.976 6.439 -31.450 1.00 77.94 83 PHE A O 1
ATOM 695 N N . LEU A 1 84 ? 10.533 7.283 -32.812 1.00 78.81 84 LEU A N 1
ATOM 696 C CA . LEU A 1 84 ? 11.534 7.491 -31.770 1.00 78.81 84 LEU A CA 1
ATOM 697 C C . LEU A 1 84 ? 11.147 8.628 -30.831 1.00 78.81 84 LEU A C 1
ATOM 699 O O . LEU A 1 84 ? 11.264 8.476 -29.620 1.00 78.81 84 LEU A O 1
ATOM 703 N N . ILE A 1 85 ? 10.693 9.752 -31.387 1.00 78.12 85 ILE A N 1
ATOM 704 C CA . ILE A 1 85 ? 10.209 10.897 -30.614 1.00 78.12 85 ILE A CA 1
ATOM 705 C C . ILE A 1 85 ? 8.998 10.451 -29.795 1.00 78.12 85 ILE A C 1
ATOM 707 O O . ILE A 1 85 ? 9.013 10.567 -28.572 1.00 78.12 85 ILE A O 1
ATOM 711 N N . LEU A 1 86 ? 7.995 9.854 -30.441 1.00 75.56 86 LEU A N 1
ATOM 712 C CA . LEU A 1 86 ? 6.808 9.335 -29.768 1.00 75.56 86 LEU A CA 1
ATOM 713 C C . LEU A 1 86 ? 7.178 8.292 -28.712 1.00 75.56 86 LEU A C 1
ATOM 715 O O . LEU A 1 86 ? 6.758 8.424 -27.577 1.00 75.56 86 LEU A O 1
ATOM 719 N N . GLY A 1 87 ? 8.022 7.310 -29.023 1.00 72.88 87 GLY A N 1
ATOM 720 C CA . GLY A 1 87 ? 8.457 6.289 -28.069 1.00 72.88 87 GLY A CA 1
ATOM 721 C C . GLY A 1 87 ? 9.283 6.847 -26.908 1.00 72.88 87 GLY A C 1
ATOM 722 O O . GLY A 1 87 ? 9.197 6.335 -25.797 1.00 72.88 87 GLY A O 1
ATOM 723 N N . TYR A 1 88 ? 10.052 7.916 -27.124 1.00 75.94 88 TYR A N 1
ATOM 724 C CA . TYR A 1 88 ? 10.791 8.593 -26.059 1.00 75.94 88 TYR A CA 1
ATOM 725 C C . TYR A 1 88 ? 9.872 9.395 -25.131 1.00 75.94 88 TYR A C 1
ATOM 727 O O . TYR A 1 88 ? 10.136 9.425 -23.931 1.00 75.94 88 TYR A O 1
ATOM 735 N N . PHE A 1 89 ? 8.837 10.053 -25.667 1.00 72.38 89 PHE A N 1
ATOM 736 C CA . PHE A 1 89 ? 7.888 10.863 -24.890 1.00 72.38 89 PHE A CA 1
ATOM 737 C C . PHE A 1 89 ? 6.759 10.039 -24.255 1.00 72.38 89 PHE A C 1
ATOM 739 O O . PHE A 1 89 ? 6.294 10.390 -23.175 1.00 72.38 89 PHE A O 1
ATOM 746 N N . LEU A 1 90 ? 6.327 8.963 -24.913 1.00 71.75 90 LEU A N 1
ATOM 747 C CA . LEU A 1 90 ? 5.260 8.063 -24.460 1.00 71.75 90 LEU A CA 1
ATOM 748 C C . LEU A 1 90 ? 5.789 6.866 -23.665 1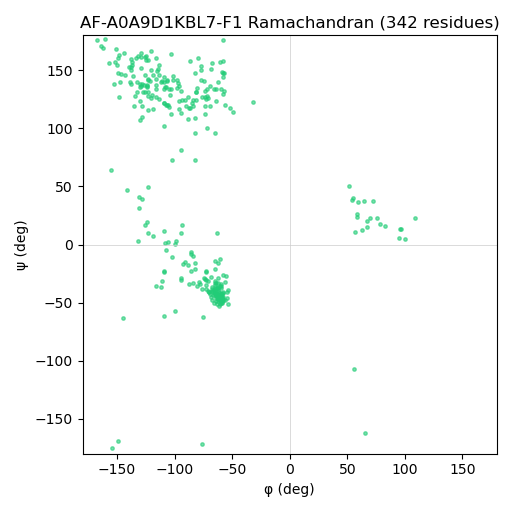.00 71.75 90 LEU A C 1
ATOM 750 O O . LEU A 1 90 ? 5.010 6.179 -23.017 1.00 71.75 90 LEU A O 1
ATOM 754 N N . GLY A 1 91 ? 7.086 6.573 -23.756 1.00 75.31 91 GLY A N 1
ATOM 755 C CA . GLY A 1 91 ? 7.702 5.484 -23.011 1.00 75.31 91 GLY A CA 1
ATOM 756 C C . GLY A 1 91 ? 7.998 5.863 -21.566 1.00 75.31 91 GLY A C 1
ATOM 757 O O . GLY A 1 91 ? 8.146 7.037 -21.221 1.00 75.31 91 GLY A O 1
ATOM 758 N N . ASP A 1 92 ? 8.178 4.848 -20.732 1.00 85.06 92 ASP A N 1
ATOM 759 C CA . ASP A 1 92 ? 8.560 5.065 -19.347 1.00 85.06 92 ASP A CA 1
ATOM 760 C C . ASP A 1 92 ? 10.050 5.404 -19.205 1.00 85.06 92 ASP A C 1
ATOM 762 O O . ASP A 1 92 ? 10.936 4.998 -19.972 1.00 85.06 92 ASP A O 1
ATOM 766 N N . ARG A 1 93 ? 10.363 6.189 -18.180 1.00 87.69 93 ARG A N 1
ATOM 767 C CA . ARG A 1 93 ? 11.705 6.325 -17.638 1.00 87.69 93 ARG A CA 1
ATOM 768 C C . ARG A 1 93 ? 11.898 5.236 -16.597 1.00 87.69 93 ARG A C 1
ATOM 770 O O . ARG A 1 93 ? 11.244 5.244 -15.562 1.00 87.69 93 ARG A O 1
ATOM 777 N N . GLU A 1 94 ? 12.856 4.364 -16.872 1.00 92.56 94 GLU A N 1
ATOM 778 C CA . GLU A 1 94 ? 13.283 3.335 -15.935 1.00 92.56 94 GLU A CA 1
ATOM 779 C C . GLU A 1 94 ? 14.532 3.791 -15.170 1.00 92.56 94 GLU A C 1
ATOM 781 O O . GLU A 1 94 ? 15.444 4.395 -15.749 1.00 92.56 94 GLU A O 1
ATOM 786 N N . SER A 1 95 ? 14.579 3.507 -13.872 1.00 92.81 95 SER A N 1
ATOM 787 C CA . SER A 1 95 ? 15.735 3.736 -13.008 1.00 92.81 95 SER A CA 1
ATOM 788 C C . SER A 1 95 ? 15.945 2.540 -12.073 1.00 92.81 95 SER A C 1
ATOM 790 O O . SER A 1 95 ? 15.012 1.790 -11.794 1.00 92.81 95 SER A O 1
ATOM 792 N N . ILE A 1 96 ? 17.185 2.308 -11.637 1.00 93.94 96 ILE A N 1
ATOM 793 C CA . ILE A 1 96 ? 17.486 1.245 -10.670 1.00 93.94 96 ILE A CA 1
ATOM 794 C C . ILE A 1 96 ? 17.458 1.870 -9.283 1.00 93.94 96 ILE A C 1
ATOM 796 O O . ILE A 1 96 ? 18.202 2.813 -9.014 1.00 93.94 96 ILE A O 1
ATOM 800 N N . VAL A 1 97 ? 16.631 1.308 -8.413 1.00 93.06 97 VAL A N 1
ATOM 801 C CA . VAL A 1 97 ? 16.490 1.721 -7.018 1.00 93.06 97 VAL A CA 1
ATOM 802 C C . VAL A 1 97 ? 16.758 0.534 -6.103 1.00 93.06 97 VAL A C 1
ATOM 804 O O . VAL A 1 97 ? 16.666 -0.622 -6.521 1.00 93.06 97 VAL A O 1
ATOM 807 N N . THR A 1 98 ? 17.095 0.813 -4.850 1.00 87.44 98 THR A N 1
ATOM 808 C CA . THR A 1 98 ? 17.156 -0.210 -3.805 1.00 87.44 98 THR A CA 1
ATOM 809 C C . THR A 1 98 ? 15.950 -0.018 -2.899 1.00 87.44 98 THR A C 1
ATOM 811 O O . THR A 1 98 ? 15.807 1.045 -2.303 1.00 87.44 98 THR A O 1
ATOM 814 N N . LEU A 1 99 ? 15.100 -1.038 -2.807 1.00 80.12 99 LEU A N 1
ATOM 815 C CA . LEU A 1 99 ? 13.957 -1.114 -1.898 1.00 80.12 99 LEU A CA 1
ATOM 816 C C . LEU A 1 99 ? 14.094 -2.415 -1.105 1.00 80.12 99 LEU A C 1
ATOM 818 O O . LEU A 1 99 ? 14.366 -3.453 -1.703 1.00 80.12 99 LEU A O 1
ATOM 822 N N . TYR A 1 100 ? 13.954 -2.380 0.222 1.00 71.38 100 TYR A N 1
ATOM 823 C CA . TYR A 1 100 ? 14.103 -3.571 1.081 1.00 71.38 100 TYR A CA 1
ATOM 824 C C . TYR A 1 100 ? 15.438 -4.315 0.917 1.00 71.38 100 TYR A C 1
ATOM 826 O O . TYR A 1 100 ? 15.469 -5.541 0.826 1.00 71.38 100 TYR A O 1
ATOM 834 N N . ASN A 1 101 ? 16.557 -3.595 0.776 1.00 73.31 101 ASN A N 1
ATOM 835 C CA . ASN A 1 101 ? 17.863 -4.192 0.442 1.00 73.31 101 ASN A CA 1
ATOM 836 C C . ASN A 1 101 ? 17.875 -5.028 -0.863 1.00 73.31 101 ASN A C 1
ATOM 838 O O . ASN A 1 101 ? 18.873 -5.676 -1.181 1.00 73.31 101 ASN A O 1
ATOM 842 N N . LYS A 1 102 ? 16.806 -4.967 -1.669 1.00 84.56 102 LYS A N 1
ATOM 843 C CA . LYS A 1 102 ? 16.663 -5.610 -2.975 1.00 84.56 102 LYS A CA 1
ATOM 844 C C . LYS A 1 102 ? 16.734 -4.545 -4.065 1.00 84.56 102 LYS A C 1
ATOM 846 O O . LYS A 1 102 ? 16.140 -3.472 -3.977 1.00 84.56 102 LYS A O 1
ATOM 851 N N . LYS A 1 103 ? 17.483 -4.830 -5.129 1.00 92.44 103 LYS A N 1
ATOM 852 C CA . LYS A 1 103 ? 17.482 -3.965 -6.314 1.00 92.44 103 LYS A CA 1
ATOM 853 C C . LYS A 1 103 ? 16.179 -4.168 -7.074 1.00 92.44 103 LYS A C 1
ATOM 855 O O . LYS A 1 103 ? 15.791 -5.302 -7.342 1.00 92.44 103 LYS A O 1
ATOM 860 N N . MET A 1 104 ? 15.542 -3.070 -7.446 1.00 94.81 104 MET A N 1
ATOM 861 C CA . MET A 1 104 ? 14.323 -3.050 -8.243 1.00 94.81 104 MET A CA 1
ATOM 862 C C . MET A 1 104 ? 14.458 -2.049 -9.384 1.00 94.81 104 MET A C 1
ATOM 864 O O . MET A 1 104 ? 15.327 -1.172 -9.379 1.00 94.81 104 MET A O 1
ATOM 868 N N . VAL A 1 105 ? 13.591 -2.200 -10.377 1.00 96.12 105 VAL A N 1
ATOM 869 C CA . VAL A 1 105 ? 13.458 -1.256 -11.479 1.00 96.12 105 VAL A CA 1
ATOM 870 C C . VAL A 1 105 ? 12.225 -0.415 -11.252 1.00 96.12 105 VAL A C 1
ATOM 872 O O . VAL A 1 105 ? 11.107 -0.910 -11.333 1.00 96.12 105 VAL A O 1
ATOM 875 N N . GLU A 1 106 ? 12.448 0.859 -10.988 1.00 95.19 106 GLU A N 1
ATOM 876 C CA . GLU A 1 106 ? 11.407 1.866 -10.929 1.00 95.19 106 GLU A CA 1
ATOM 877 C C . GLU A 1 106 ? 11.068 2.333 -12.348 1.00 95.19 106 GLU A C 1
ATOM 879 O O . GLU A 1 106 ? 11.969 2.680 -13.108 1.00 95.19 106 GLU A O 1
ATOM 884 N N . SER A 1 107 ? 9.784 2.375 -12.690 1.00 93.69 107 SER A N 1
ATOM 885 C CA . SER A 1 107 ? 9.245 2.849 -13.963 1.00 93.69 107 SER A CA 1
ATOM 886 C C . SER A 1 107 ? 8.287 4.011 -13.716 1.00 93.69 107 SER A C 1
ATOM 888 O O . SER A 1 107 ? 7.343 3.889 -12.931 1.00 93.69 107 SER A O 1
ATOM 890 N N . ARG A 1 108 ? 8.532 5.140 -14.384 1.00 91.12 108 ARG A N 1
ATOM 891 C CA . ARG A 1 108 ? 7.703 6.354 -14.321 1.00 91.12 108 ARG A CA 1
ATOM 892 C C . ARG A 1 108 ? 7.345 6.804 -15.727 1.00 91.12 108 ARG A C 1
ATOM 894 O O . ARG A 1 108 ? 8.238 6.847 -16.576 1.00 91.12 108 ARG A O 1
ATOM 901 N N . SER A 1 109 ? 6.106 7.221 -15.965 1.00 83.25 109 SER A N 1
ATOM 902 C CA . SER A 1 109 ? 5.759 7.807 -17.261 1.00 83.25 109 SER A CA 1
ATOM 903 C C . SER A 1 109 ? 6.561 9.090 -17.494 1.00 83.25 109 SER A C 1
ATOM 905 O O . SER A 1 109 ? 6.790 9.885 -16.578 1.00 83.25 109 SER A O 1
ATOM 907 N N . ARG A 1 110 ? 7.031 9.291 -18.730 1.00 74.75 110 ARG A N 1
ATOM 908 C CA . ARG A 1 110 ? 7.734 10.521 -19.141 1.00 74.75 110 ARG A CA 1
ATOM 909 C C . ARG A 1 110 ? 6.785 11.641 -19.550 1.00 74.75 110 ARG A C 1
ATOM 911 O O . ARG A 1 110 ? 7.239 12.765 -19.764 1.00 74.75 110 ARG A O 1
ATOM 918 N N . PHE A 1 111 ? 5.497 11.340 -19.689 1.00 73.06 111 PHE A N 1
ATOM 919 C CA . PHE A 1 111 ? 4.494 12.319 -20.074 1.00 73.06 111 PHE A CA 1
ATOM 920 C C . PHE A 1 111 ? 4.115 13.221 -18.885 1.00 73.06 111 PHE A C 1
ATOM 922 O O . PHE A 1 111 ? 4.248 12.823 -17.731 1.00 73.06 111 PHE A O 1
ATOM 929 N N . LEU A 1 112 ? 3.661 14.447 -19.172 1.00 61.00 112 LEU A N 1
ATOM 930 C CA . LEU A 1 112 ? 3.589 15.606 -18.256 1.00 61.00 112 LEU A CA 1
ATOM 931 C C . LEU A 1 112 ? 2.660 15.482 -17.024 1.00 61.00 112 LEU A C 1
ATOM 933 O O . LEU A 1 112 ? 2.458 16.468 -16.325 1.00 61.00 112 LEU A O 1
ATOM 937 N N . ALA A 1 113 ? 2.123 14.303 -16.727 1.00 64.44 113 ALA A N 1
ATOM 938 C CA . ALA A 1 113 ? 1.300 14.043 -15.549 1.00 64.44 113 ALA A CA 1
ATOM 939 C C . ALA A 1 113 ? 1.367 12.555 -15.177 1.00 64.44 113 ALA A C 1
ATOM 941 O O . ALA A 1 113 ? 0.383 11.831 -15.296 1.00 64.44 113 ALA A O 1
ATOM 942 N N . SER A 1 114 ? 2.555 12.068 -14.801 1.00 76.62 114 SER A N 1
ATOM 943 C CA . SER A 1 114 ? 2.642 10.748 -14.173 1.00 76.62 114 SER A CA 1
ATOM 944 C C . SER A 1 114 ? 2.101 10.870 -12.754 1.00 76.62 114 SER A C 1
ATOM 946 O O . SER A 1 114 ? 2.639 11.623 -11.942 1.00 76.62 114 SER A O 1
ATOM 948 N N . ASP A 1 115 ? 1.052 10.117 -12.482 1.00 88.69 115 ASP A N 1
ATOM 949 C CA . ASP A 1 115 ? 0.372 9.976 -11.198 1.00 88.69 115 ASP A CA 1
ATOM 950 C C . ASP A 1 115 ? 0.694 8.624 -10.544 1.00 88.69 115 ASP A C 1
ATOM 952 O O . ASP A 1 115 ? 0.197 8.292 -9.476 1.00 88.69 115 ASP A O 1
ATOM 956 N N . THR A 1 116 ? 1.548 7.825 -11.185 1.00 92.44 116 THR A N 1
ATOM 957 C CA . THR A 1 116 ? 1.911 6.490 -10.726 1.00 92.44 116 THR A CA 1
ATOM 958 C C . THR A 1 116 ? 3.403 6.221 -10.866 1.00 92.44 116 THR A C 1
ATOM 960 O O . THR A 1 116 ? 4.087 6.755 -11.746 1.00 92.44 116 THR A O 1
ATOM 963 N N . VAL A 1 117 ? 3.914 5.372 -9.974 1.00 94.62 117 VAL A N 1
ATOM 964 C CA . VAL A 1 117 ? 5.271 4.819 -10.025 1.00 94.62 117 VAL A CA 1
ATOM 965 C C . VAL A 1 117 ? 5.176 3.312 -9.855 1.00 94.62 117 VAL A C 1
ATOM 967 O O . VAL A 1 117 ? 4.618 2.830 -8.874 1.00 94.62 117 VAL A O 1
ATOM 970 N N . SER A 1 118 ? 5.705 2.567 -10.820 1.00 95.56 118 SER A N 1
ATOM 971 C CA . SER A 1 118 ? 5.660 1.101 -10.830 1.00 95.56 118 SER A CA 1
ATOM 972 C C . SER A 1 118 ? 7.037 0.516 -10.561 1.00 95.56 118 SER A C 1
ATOM 974 O O . SER A 1 118 ? 8.035 1.048 -11.043 1.00 95.56 118 SER A O 1
ATO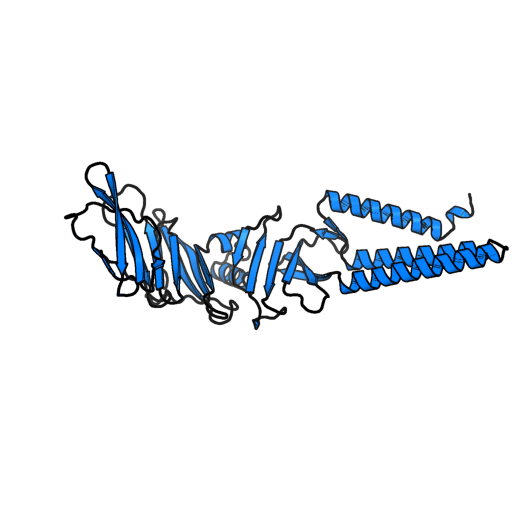M 976 N N . TYR A 1 119 ? 7.100 -0.602 -9.849 1.00 95.81 119 TYR A N 1
ATOM 977 C CA . TYR A 1 119 ? 8.348 -1.281 -9.520 1.00 95.81 119 TYR A CA 1
ATOM 978 C C . TYR A 1 119 ? 8.322 -2.733 -9.993 1.00 95.81 119 TYR A C 1
ATOM 980 O O . TYR A 1 119 ? 7.338 -3.445 -9.793 1.00 95.81 119 TYR A O 1
ATOM 988 N N . TYR A 1 120 ? 9.429 -3.160 -10.595 1.00 96.06 120 TYR A N 1
ATOM 989 C CA . TYR A 1 120 ? 9.626 -4.488 -11.176 1.00 96.06 120 TYR A CA 1
ATOM 990 C C . TYR A 1 120 ? 10.926 -5.114 -10.664 1.00 96.06 120 TYR A C 1
ATOM 992 O O . TYR A 1 120 ? 11.840 -4.411 -10.220 1.00 96.06 120 TYR A O 1
ATOM 1000 N N . ASP A 1 121 ? 11.058 -6.433 -10.792 1.00 95.38 121 ASP A N 1
ATOM 1001 C CA . ASP A 1 121 ? 12.295 -7.125 -10.430 1.00 95.38 121 ASP A CA 1
ATOM 1002 C C . ASP A 1 121 ? 13.483 -6.695 -11.306 1.00 95.38 121 ASP A C 1
ATOM 1004 O O . ASP A 1 121 ? 13.416 -6.655 -12.539 1.00 95.38 121 ASP A O 1
ATOM 1008 N N . TYR A 1 122 ? 14.617 -6.419 -10.662 1.00 95.88 122 TYR A N 1
ATOM 1009 C CA . TYR A 1 122 ? 15.896 -6.240 -11.342 1.00 95.88 122 TYR A CA 1
ATOM 1010 C C . TYR A 1 122 ? 16.559 -7.604 -11.573 1.00 95.88 122 TYR A C 1
ATOM 1012 O O . TYR A 1 122 ? 16.857 -8.309 -10.611 1.00 95.88 122 TYR A O 1
ATOM 1020 N N . ILE A 1 123 ? 16.851 -7.952 -12.832 1.00 95.38 123 ILE A N 1
ATOM 1021 C CA . ILE A 1 123 ? 17.548 -9.206 -13.170 1.00 95.38 123 ILE A CA 1
ATOM 1022 C C . ILE A 1 123 ? 19.036 -8.939 -13.419 1.00 95.38 123 ILE A C 1
ATOM 1024 O O . ILE A 1 123 ? 19.906 -9.520 -12.775 1.00 95.38 123 ILE A O 1
ATOM 1028 N N . ASN A 1 124 ? 19.354 -8.055 -14.366 1.00 93.81 124 ASN A N 1
ATOM 1029 C CA . ASN A 1 124 ? 20.724 -7.665 -14.712 1.00 93.81 124 ASN A CA 1
ATOM 1030 C C . ASN A 1 124 ? 20.713 -6.319 -15.466 1.00 93.81 124 ASN A C 1
ATOM 1032 O O . ASN A 1 124 ? 19.637 -5.830 -15.777 1.00 93.81 124 ASN A O 1
ATOM 1036 N N . PRO A 1 125 ? 21.857 -5.713 -15.835 1.00 91.75 125 PRO A N 1
ATOM 1037 C CA . PRO A 1 125 ? 21.869 -4.395 -16.487 1.00 91.75 125 PRO A CA 1
ATOM 1038 C C . PRO A 1 125 ? 21.126 -4.289 -17.833 1.00 91.75 125 PRO A C 1
ATOM 1040 O O . PRO A 1 125 ? 20.927 -3.181 -18.327 1.00 91.75 125 PRO A O 1
ATOM 1043 N N . PHE A 1 126 ? 20.745 -5.410 -18.455 1.00 92.81 126 PHE A N 1
ATOM 1044 C CA . PHE A 1 126 ? 20.078 -5.448 -19.758 1.00 92.81 126 PHE A CA 1
ATOM 1045 C C . PHE A 1 126 ? 18.609 -5.866 -19.694 1.00 92.81 126 PHE A C 1
ATOM 1047 O O . PHE A 1 126 ? 17.838 -5.518 -20.592 1.00 92.81 126 PHE A O 1
ATOM 1054 N N . VAL A 1 127 ? 18.216 -6.576 -18.634 1.00 95.06 127 VAL A N 1
ATOM 1055 C CA . VAL A 1 127 ? 16.922 -7.251 -18.508 1.00 95.06 127 VAL A CA 1
ATOM 1056 C C . VAL A 1 127 ? 16.274 -6.956 -17.159 1.00 95.06 127 VAL A C 1
ATOM 1058 O O . VAL A 1 127 ? 16.937 -6.993 -16.121 1.00 95.06 127 VAL A O 1
ATOM 1061 N N . ARG A 1 128 ? 14.958 -6.752 -17.174 1.00 95.94 128 ARG A N 1
ATOM 1062 C CA . ARG A 1 128 ? 14.119 -6.673 -15.977 1.00 95.94 128 ARG A CA 1
ATOM 1063 C C . ARG A 1 128 ? 12.953 -7.657 -16.027 1.00 95.94 128 ARG A C 1
ATOM 1065 O O . ARG A 1 128 ? 12.563 -8.105 -17.109 1.00 95.94 128 ARG A O 1
ATOM 1072 N N . GLY A 1 129 ? 12.381 -7.921 -14.858 1.00 95.81 129 GLY A N 1
ATOM 1073 C CA . GLY A 1 129 ? 11.084 -8.566 -14.704 1.00 95.81 129 GLY A CA 1
ATOM 1074 C C . GLY A 1 129 ? 9.975 -7.776 -15.392 1.00 95.81 129 GLY A C 1
ATOM 1075 O O . GLY A 1 129 ? 10.043 -6.546 -15.491 1.00 95.81 129 GLY A O 1
ATOM 1076 N N . ASN A 1 130 ? 8.962 -8.481 -15.883 1.00 94.44 130 ASN A N 1
ATOM 1077 C CA . ASN A 1 130 ? 7.740 -7.871 -16.396 1.00 94.44 130 ASN A CA 1
ATOM 1078 C C . ASN A 1 130 ? 6.567 -7.964 -15.402 1.00 94.44 130 ASN A C 1
ATOM 1080 O O . ASN A 1 130 ? 5.576 -7.265 -15.587 1.00 94.44 130 ASN A O 1
ATOM 1084 N N . THR A 1 131 ? 6.701 -8.745 -14.324 1.00 95.62 131 THR A N 1
ATOM 1085 C CA . THR A 1 131 ? 5.736 -8.763 -13.216 1.00 95.62 131 THR A CA 1
ATOM 1086 C C . THR A 1 131 ? 5.862 -7.510 -12.353 1.00 95.62 131 THR A C 1
ATOM 1088 O O . THR A 1 131 ? 6.960 -7.161 -11.904 1.00 95.62 131 THR A O 1
ATOM 1091 N N . LEU A 1 132 ? 4.739 -6.825 -12.143 1.00 96.00 132 LEU A N 1
ATOM 1092 C CA . LEU A 1 132 ? 4.624 -5.691 -11.229 1.00 96.00 132 LEU A CA 1
ATOM 1093 C C . LEU A 1 132 ? 4.758 -6.193 -9.784 1.00 96.00 132 LEU A C 1
ATOM 1095 O O . LEU A 1 132 ? 4.189 -7.223 -9.455 1.00 96.00 132 LEU A O 1
ATOM 1099 N N . ARG A 1 133 ? 5.520 -5.488 -8.940 1.00 94.62 133 ARG A N 1
ATOM 1100 C CA . ARG A 1 133 ? 5.754 -5.854 -7.524 1.00 94.62 133 ARG A CA 1
ATOM 1101 C C . ARG A 1 133 ? 5.206 -4.830 -6.541 1.00 94.62 133 ARG A C 1
ATOM 1103 O O . ARG A 1 133 ? 4.742 -5.169 -5.459 1.00 94.62 133 ARG A O 1
ATOM 1110 N N . LYS A 1 134 ? 5.280 -3.557 -6.919 1.00 95.31 134 LYS A N 1
ATOM 1111 C CA . LYS A 1 134 ? 4.793 -2.423 -6.132 1.00 95.31 134 LYS A CA 1
ATOM 1112 C C . LYS A 1 134 ? 4.298 -1.350 -7.087 1.00 95.31 134 LYS A C 1
ATOM 1114 O O . LYS A 1 134 ? 4.944 -1.091 -8.107 1.00 95.31 134 LYS A O 1
ATOM 1119 N N . LYS A 1 135 ? 3.188 -0.703 -6.750 1.00 95.88 135 LYS A N 1
ATOM 1120 C CA . LYS A 1 135 ? 2.662 0.441 -7.493 1.00 95.88 135 LYS A CA 1
ATOM 1121 C C . LYS A 1 135 ? 2.235 1.534 -6.531 1.00 95.88 135 LYS A C 1
ATOM 1123 O O . LYS A 1 135 ? 1.372 1.328 -5.691 1.00 95.88 135 LYS A O 1
ATOM 1128 N N . MET A 1 136 ? 2.863 2.694 -6.647 1.00 95.56 136 MET A N 1
ATOM 1129 C CA . MET A 1 136 ? 2.514 3.879 -5.870 1.00 95.56 136 MET A CA 1
ATOM 1130 C C . MET A 1 136 ? 1.614 4.773 -6.710 1.00 95.56 136 MET A C 1
ATOM 1132 O O . MET A 1 136 ? 1.918 5.014 -7.880 1.00 95.56 136 MET A O 1
ATOM 1136 N N . HIS A 1 137 ? 0.542 5.267 -6.102 1.00 95.19 137 HIS A N 1
ATOM 1137 C CA . HIS A 1 137 ? -0.452 6.142 -6.716 1.00 95.19 137 HIS A CA 1
ATOM 1138 C C . HIS A 1 137 ? -0.415 7.523 -6.077 1.00 95.19 137 HIS A C 1
ATOM 1140 O O . HIS A 1 137 ? -0.192 7.663 -4.873 1.00 95.19 137 HIS A O 1
ATOM 1146 N N . TYR A 1 138 ? -0.668 8.535 -6.893 1.00 93.62 138 TYR A N 1
ATOM 1147 C CA . TYR A 1 138 ? -0.669 9.942 -6.534 1.00 93.62 138 TYR A CA 1
ATOM 1148 C C . TYR A 1 138 ? -1.897 10.616 -7.160 1.00 93.62 138 TYR A C 1
ATOM 1150 O O . TYR A 1 138 ? -2.280 10.282 -8.270 1.00 93.62 138 TYR A O 1
ATOM 1158 N N . ASP A 1 139 ? -2.510 11.592 -6.498 1.00 90.00 139 ASP A N 1
ATOM 1159 C CA . ASP A 1 139 ? -3.763 12.199 -6.977 1.00 90.00 139 ASP A CA 1
ATOM 1160 C C . ASP A 1 139 ? -3.577 13.120 -8.200 1.00 90.00 139 ASP A C 1
ATOM 1162 O O . ASP A 1 139 ? -4.536 13.428 -8.909 1.00 90.00 139 ASP A O 1
ATOM 1166 N N . LYS A 1 140 ? -2.362 13.652 -8.405 1.00 86.25 140 LYS A N 1
ATOM 1167 C CA . LYS A 1 140 ? -2.061 14.640 -9.461 1.00 86.25 140 LYS A CA 1
ATOM 1168 C C . LYS A 1 140 ? -0.671 14.466 -10.059 1.00 86.25 140 LYS A C 1
ATOM 1170 O O . LYS A 1 140 ? -0.526 14.229 -11.251 1.00 86.25 140 LYS A O 1
ATOM 1175 N N . GLU A 1 141 ? 0.350 14.640 -9.228 1.00 88.12 141 GLU A N 1
ATOM 1176 C CA . GLU A 1 141 ? 1.760 14.539 -9.605 1.00 88.12 141 GLU A CA 1
ATOM 1177 C C . GLU A 1 141 ? 2.519 13.757 -8.537 1.00 88.12 141 GLU A C 1
ATOM 1179 O O . GLU A 1 141 ? 2.114 13.739 -7.374 1.00 88.12 141 GLU A O 1
ATOM 1184 N N . ILE A 1 142 ? 3.629 13.128 -8.924 1.00 89.06 142 ILE A N 1
ATOM 1185 C CA . ILE A 1 142 ? 4.490 12.379 -8.003 1.00 89.06 142 ILE A CA 1
ATOM 1186 C C . ILE A 1 142 ? 5.121 13.342 -6.990 1.00 89.06 142 ILE A C 1
ATOM 1188 O O . ILE A 1 142 ? 6.159 13.956 -7.243 1.00 89.06 142 ILE A O 1
ATOM 1192 N N . SER A 1 143 ? 4.492 13.454 -5.824 1.00 89.56 143 SER A N 1
ATOM 1193 C CA . SER A 1 143 ? 4.962 14.228 -4.678 1.00 89.56 143 SER A CA 1
ATOM 1194 C C . SER A 1 143 ? 4.439 13.607 -3.380 1.00 89.56 143 SER A C 1
ATOM 1196 O O . SER A 1 143 ? 3.430 12.902 -3.383 1.00 89.56 143 SER A O 1
ATOM 1198 N N . LYS A 1 144 ? 5.104 13.869 -2.250 1.00 89.69 144 LYS A N 1
ATOM 1199 C CA . LYS A 1 144 ? 4.671 13.347 -0.939 1.00 89.69 144 LYS A CA 1
ATOM 1200 C C . LYS A 1 144 ? 3.287 13.863 -0.548 1.00 89.69 144 LYS A C 1
ATOM 1202 O O . LYS A 1 144 ? 2.502 13.171 0.094 1.00 89.69 144 LYS A O 1
ATOM 1207 N N . GLU A 1 145 ? 2.980 15.085 -0.958 1.00 90.25 145 GLU A N 1
ATOM 1208 C CA . GLU A 1 145 ? 1.719 15.761 -0.687 1.00 90.25 145 GLU A CA 1
ATOM 1209 C C . GLU A 1 145 ? 0.585 15.170 -1.512 1.00 90.25 145 GLU A C 1
ATOM 1211 O O . GLU A 1 145 ? -0.549 15.215 -1.069 1.00 90.25 145 GLU A O 1
ATOM 1216 N N . ASN A 1 146 ? 0.850 14.650 -2.707 1.00 91.50 146 ASN A N 1
ATOM 1217 C CA . ASN A 1 146 ? -0.182 14.064 -3.560 1.00 91.50 146 ASN A CA 1
ATOM 1218 C C . ASN A 1 146 ? -0.225 12.543 -3.471 1.00 91.50 146 ASN A C 1
ATOM 1220 O O . ASN A 1 146 ? -1.005 11.939 -4.193 1.00 91.50 146 ASN A O 1
ATOM 1224 N N . TYR A 1 147 ? 0.600 11.924 -2.628 1.00 94.12 147 TYR A N 1
ATOM 1225 C CA . TYR A 1 147 ? 0.570 10.484 -2.426 1.00 94.12 147 TYR A CA 1
ATOM 1226 C C . TYR A 1 147 ? -0.822 10.027 -1.985 1.00 94.12 147 TYR A C 1
ATOM 1228 O O . TYR A 1 147 ? -1.408 10.609 -1.070 1.00 94.12 147 TYR A O 1
ATOM 1236 N N . SER A 1 148 ? -1.310 8.978 -2.639 1.00 93.94 148 SER A N 1
ATOM 1237 C CA . SER A 1 148 ? -2.645 8.431 -2.447 1.00 93.94 148 SER A CA 1
ATOM 1238 C C . SER A 1 148 ? -2.572 7.087 -1.734 1.00 93.94 148 SER A C 1
ATOM 1240 O O . SER A 1 148 ? -3.057 6.981 -0.611 1.00 93.94 148 SER A O 1
ATOM 1242 N N . MET A 1 149 ? -1.918 6.083 -2.331 1.00 95.62 149 MET A N 1
ATOM 1243 C CA . MET A 1 149 ? -1.765 4.737 -1.761 1.00 95.62 149 MET A CA 1
ATOM 1244 C C . MET A 1 149 ? -0.630 3.956 -2.435 1.00 95.62 149 MET A C 1
ATOM 1246 O O . MET A 1 149 ? -0.136 4.344 -3.498 1.00 95.62 149 MET A O 1
ATOM 1250 N N . THR A 1 150 ? -0.259 2.821 -1.848 1.00 96.44 150 THR A N 1
ATOM 1251 C CA . THR A 1 150 ? 0.668 1.849 -2.432 1.00 96.44 150 THR A CA 1
ATOM 1252 C C . THR A 1 150 ? 0.003 0.481 -2.513 1.00 96.44 150 THR A C 1
ATOM 1254 O O . THR A 1 150 ? -0.460 -0.030 -1.501 1.00 96.44 150 THR A O 1
ATOM 1257 N N . GLU A 1 151 ? 0.020 -0.129 -3.693 1.00 96.81 151 GLU A N 1
ATOM 1258 C CA . GLU A 1 151 ? -0.374 -1.519 -3.937 1.00 96.81 151 GLU A CA 1
ATOM 1259 C C . GLU A 1 151 ? 0.865 -2.421 -3.984 1.00 96.81 151 GLU A C 1
ATOM 1261 O O . GLU A 1 151 ? 1.898 -2.039 -4.553 1.00 96.81 151 GLU A O 1
ATOM 1266 N N . PHE A 1 152 ? 0.744 -3.626 -3.429 1.00 95.69 152 PHE A N 1
ATOM 1267 C CA . PHE A 1 152 ? 1.781 -4.655 -3.429 1.00 95.69 152 PHE A CA 1
ATOM 1268 C C . PHE A 1 152 ? 1.280 -5.928 -4.094 1.00 95.69 152 PHE A C 1
ATOM 1270 O O . PHE A 1 152 ? 0.133 -6.326 -3.899 1.00 95.69 152 PHE A O 1
ATOM 1277 N N . PHE A 1 153 ? 2.157 -6.561 -4.865 1.00 95.19 153 PHE A N 1
ATOM 1278 C CA . PHE A 1 153 ? 1.819 -7.703 -5.705 1.00 95.19 153 PHE A CA 1
ATOM 1279 C C . PHE A 1 153 ? 2.739 -8.882 -5.394 1.00 95.19 153 PHE A C 1
ATOM 1281 O O . PHE A 1 153 ? 3.916 -8.678 -5.071 1.00 95.19 153 PHE A O 1
ATOM 1288 N N . ASP A 1 154 ? 2.194 -10.089 -5.491 1.00 92.75 154 ASP A N 1
ATOM 1289 C CA . ASP A 1 154 ? 2.909 -11.343 -5.260 1.00 92.75 154 ASP A CA 1
ATOM 1290 C C . ASP A 1 154 ? 3.822 -11.714 -6.433 1.00 92.75 154 ASP A C 1
ATOM 1292 O O . ASP A 1 154 ? 4.069 -10.898 -7.330 1.00 92.75 154 ASP A O 1
ATOM 1296 N N . ASP A 1 155 ? 4.380 -12.927 -6.397 1.00 91.75 155 ASP A N 1
ATOM 1297 C CA . ASP A 1 155 ? 5.332 -13.418 -7.387 1.00 91.75 155 ASP A CA 1
ATOM 1298 C C . ASP A 1 155 ? 4.697 -13.642 -8.775 1.00 91.75 155 ASP A C 1
ATOM 1300 O O . ASP A 1 155 ? 5.370 -13.431 -9.797 1.00 91.75 155 ASP A O 1
ATOM 1304 N N . GLU A 1 156 ? 3.400 -13.934 -8.812 1.00 93.31 156 GLU A N 1
ATOM 1305 C CA . GLU A 1 156 ? 2.546 -14.118 -9.983 1.00 93.31 156 GLU A CA 1
ATOM 1306 C C . GLU A 1 156 ? 2.040 -12.786 -10.570 1.00 93.31 156 GLU A C 1
ATOM 1308 O O . GLU A 1 156 ? 1.759 -12.704 -11.770 1.00 93.31 156 GLU A O 1
ATOM 1313 N N . GLY A 1 157 ? 2.041 -11.720 -9.767 1.00 92.44 157 GLY A N 1
ATOM 1314 C CA . GLY A 1 157 ? 1.566 -10.386 -10.134 1.00 92.44 157 GLY A CA 1
ATOM 1315 C C . GLY A 1 157 ? 0.130 -10.105 -9.700 1.00 92.44 157 GLY A C 1
ATOM 1316 O O . GLY A 1 157 ? -0.449 -9.119 -10.165 1.00 92.44 157 GLY A O 1
ATOM 1317 N N . ASP A 1 158 ? -0.427 -10.939 -8.827 1.00 95.25 158 ASP A N 1
ATOM 1318 C CA . ASP A 1 158 ? -1.725 -10.732 -8.208 1.00 95.25 158 ASP A CA 1
ATOM 1319 C C . ASP A 1 158 ? -1.589 -9.785 -7.005 1.00 95.25 158 ASP A C 1
ATOM 1321 O O . ASP A 1 158 ? -0.549 -9.694 -6.348 1.00 95.25 158 ASP A O 1
ATOM 1325 N N . LEU A 1 159 ? -2.633 -8.992 -6.750 1.00 95.38 159 LEU A N 1
ATOM 1326 C CA . LEU A 1 159 ? -2.641 -8.009 -5.666 1.00 95.38 159 LEU A CA 1
ATOM 1327 C C . LEU A 1 159 ? -2.679 -8.731 -4.310 1.00 95.38 159 LEU A C 1
ATOM 1329 O O . LEU A 1 159 ? -3.660 -9.404 -4.007 1.00 95.38 159 LEU A O 1
ATOM 1333 N N . ILE A 1 160 ? -1.660 -8.514 -3.475 1.00 93.75 160 ILE A N 1
ATOM 1334 C CA . ILE A 1 160 ? -1.636 -8.985 -2.083 1.00 93.75 160 ILE A CA 1
ATOM 1335 C C . ILE A 1 160 ? -2.550 -8.096 -1.244 1.00 93.75 160 ILE A C 1
ATOM 1337 O O . ILE A 1 160 ? -3.524 -8.551 -0.653 1.00 93.75 160 ILE A O 1
ATOM 1341 N N . ASN A 1 161 ? -2.201 -6.810 -1.166 1.00 95.00 161 ASN A N 1
ATOM 1342 C CA . ASN A 1 161 ? -2.947 -5.795 -0.434 1.00 95.00 161 ASN A CA 1
ATOM 1343 C C . ASN A 1 161 ? -2.446 -4.392 -0.821 1.00 95.00 161 ASN A C 1
ATOM 1345 O O . ASN A 1 161 ? -1.460 -4.235 -1.554 1.00 95.00 161 ASN A O 1
ATOM 1349 N N . TYR A 1 162 ? -3.101 -3.365 -0.292 1.00 95.50 162 TYR A N 1
ATOM 1350 C CA . TYR A 1 162 ? -2.656 -1.981 -0.361 1.00 95.50 162 TYR A CA 1
ATOM 1351 C C . TYR A 1 162 ? -2.453 -1.396 1.038 1.00 95.50 162 TYR A C 1
ATOM 1353 O O . TYR A 1 162 ? -2.873 -1.957 2.045 1.00 95.50 162 TYR A O 1
ATOM 1361 N N . THR A 1 163 ? -1.791 -0.248 1.097 1.00 96.81 163 THR A N 1
ATOM 1362 C CA . THR A 1 163 ? -1.655 0.549 2.318 1.00 96.81 163 THR A CA 1
ATOM 1363 C C . THR A 1 163 ? -1.550 2.028 1.973 1.00 96.81 163 THR A C 1
ATOM 1365 O O . THR A 1 163 ? -1.191 2.392 0.848 1.00 96.81 163 THR A O 1
ATOM 1368 N N . TYR A 1 164 ? -1.826 2.890 2.949 1.00 96.81 164 TYR A N 1
ATOM 1369 C CA . TYR A 1 164 ? -1.586 4.325 2.838 1.00 96.81 164 TYR A CA 1
ATOM 1370 C C . TYR A 1 164 ? -0.231 4.749 3.417 1.00 96.81 164 TYR A C 1
ATOM 1372 O O . TYR A 1 164 ? 0.018 5.944 3.539 1.00 96.81 164 TYR A O 1
ATOM 1380 N N . SER A 1 165 ? 0.662 3.816 3.766 1.00 95.00 165 SER A N 1
ATOM 1381 C CA . SER A 1 165 ? 2.035 4.173 4.137 1.00 95.00 165 SER A CA 1
ATOM 1382 C C . SER A 1 165 ? 2.915 4.514 2.933 1.00 95.00 165 SER A C 1
ATOM 1384 O O . SER A 1 165 ? 3.112 3.711 2.015 1.00 95.00 165 SER A O 1
ATOM 1386 N N . GLN A 1 166 ? 3.535 5.695 3.004 1.00 93.75 166 GLN A N 1
ATOM 1387 C CA . GLN A 1 166 ? 4.569 6.135 2.068 1.00 93.75 166 GLN A CA 1
ATOM 1388 C C . GLN A 1 166 ? 5.915 5.446 2.298 1.00 93.75 166 GLN A C 1
ATOM 1390 O O . GLN A 1 166 ? 6.690 5.309 1.352 1.00 93.75 166 GLN A O 1
ATOM 1395 N N . ASN A 1 167 ? 6.197 5.046 3.541 1.00 90.31 167 ASN A N 1
ATOM 1396 C CA . ASN A 1 167 ? 7.517 4.603 3.992 1.00 90.31 167 ASN A CA 1
ATOM 1397 C C . ASN A 1 167 ? 7.438 3.242 4.702 1.00 90.31 167 ASN A C 1
ATOM 1399 O O . ASN A 1 167 ? 8.115 3.022 5.707 1.00 90.31 167 ASN A O 1
ATOM 1403 N N . ILE A 1 168 ? 6.609 2.326 4.193 1.00 91.31 168 ILE A N 1
ATOM 1404 C CA . ILE A 1 168 ? 6.396 1.000 4.793 1.00 91.31 168 ILE A CA 1
ATOM 1405 C C . ILE A 1 168 ? 7.715 0.226 4.945 1.00 91.31 168 ILE A C 1
ATOM 1407 O O . ILE A 1 168 ? 7.897 -0.505 5.913 1.00 91.31 168 ILE A O 1
ATOM 1411 N N . GLU A 1 169 ? 8.671 0.434 4.036 1.00 87.31 169 GLU A N 1
ATOM 1412 C CA . GLU A 1 169 ? 10.041 -0.067 4.139 1.00 87.31 169 GLU A CA 1
ATOM 1413 C C . GLU A 1 169 ? 10.705 0.325 5.468 1.00 87.31 169 GLU A C 1
ATOM 1415 O O . GLU A 1 169 ? 11.242 -0.524 6.178 1.00 87.31 169 GLU A O 1
ATOM 1420 N N . GLU A 1 170 ? 10.659 1.614 5.807 1.00 89.06 170 GLU A N 1
ATOM 1421 C CA . GLU A 1 170 ? 11.276 2.157 7.018 1.00 89.06 170 GLU A CA 1
ATOM 1422 C C . GLU A 1 170 ? 10.515 1.729 8.279 1.00 89.06 170 GLU A C 1
ATOM 1424 O O . GLU A 1 170 ? 11.114 1.582 9.345 1.00 89.06 170 GLU A O 1
ATOM 1429 N N . GLU A 1 171 ? 9.195 1.541 8.184 1.00 90.94 171 GLU A N 1
ATOM 1430 C CA . GLU A 1 171 ? 8.379 0.998 9.275 1.00 90.94 171 GLU A CA 1
ATOM 1431 C C . GLU A 1 171 ? 8.781 -0.444 9.601 1.00 90.94 171 GLU A C 1
ATOM 1433 O O . GLU A 1 171 ? 9.042 -0.759 10.764 1.00 90.94 171 GLU A O 1
ATOM 1438 N N . ILE A 1 172 ? 8.898 -1.293 8.576 1.00 90.31 172 ILE A N 1
ATOM 1439 C CA . ILE A 1 172 ? 9.323 -2.689 8.720 1.00 90.31 172 ILE A CA 1
ATOM 1440 C C . ILE A 1 172 ? 10.731 -2.761 9.315 1.00 90.31 172 ILE A C 1
ATOM 1442 O O . ILE A 1 172 ? 10.951 -3.494 10.278 1.00 90.31 172 ILE A O 1
ATOM 1446 N N . GLU A 1 173 ? 11.667 -1.950 8.817 1.00 87.94 173 GLU A N 1
ATOM 1447 C CA . GLU A 1 173 ? 13.030 -1.911 9.351 1.00 87.94 173 GLU A CA 1
ATOM 1448 C C . GLU A 1 173 ? 13.057 -1.515 10.837 1.00 87.94 173 GLU A C 1
ATOM 1450 O O . GLU A 1 173 ? 13.747 -2.148 11.637 1.00 87.94 173 GLU A O 1
ATOM 1455 N N . LYS A 1 174 ? 12.270 -0.510 11.246 1.00 88.44 174 LYS A N 1
ATOM 1456 C CA . LYS A 1 174 ? 12.169 -0.101 12.659 1.00 88.44 174 LYS A CA 1
ATOM 1457 C C . LYS A 1 174 ? 11.623 -1.220 13.548 1.00 88.44 174 LYS A C 1
ATOM 1459 O O . LYS A 1 174 ? 12.104 -1.378 14.671 1.00 88.44 174 LYS A O 1
ATOM 1464 N N . ILE A 1 175 ? 10.638 -1.981 13.068 1.00 86.38 175 ILE A N 1
ATOM 1465 C CA . ILE A 1 175 ? 10.059 -3.121 13.795 1.00 86.38 175 ILE A CA 1
ATOM 1466 C C . ILE A 1 175 ? 11.097 -4.229 13.959 1.00 86.38 175 ILE A C 1
ATOM 1468 O O . ILE A 1 175 ? 11.346 -4.679 15.075 1.00 86.38 175 ILE A O 1
ATOM 1472 N N . ASP A 1 176 ? 11.750 -4.612 12.868 1.00 86.69 176 ASP A N 1
ATOM 1473 C CA . ASP A 1 176 ? 12.776 -5.650 12.860 1.00 86.69 176 ASP A CA 1
ATOM 1474 C C . ASP A 1 176 ? 13.957 -5.303 13.782 1.00 86.69 176 ASP A C 1
ATOM 1476 O O . ASP A 1 176 ? 14.427 -6.146 14.548 1.00 86.69 176 ASP A O 1
ATOM 1480 N N . VAL A 1 177 ? 14.421 -4.046 13.765 1.00 86.62 177 VAL A N 1
ATOM 1481 C CA . VAL A 1 177 ? 15.472 -3.565 14.678 1.00 86.62 177 VAL A CA 1
ATOM 1482 C C . VAL A 1 177 ? 15.010 -3.642 16.133 1.00 86.62 177 VAL A C 1
ATOM 1484 O O . VAL A 1 177 ? 15.762 -4.117 16.985 1.00 86.62 177 VAL A O 1
ATOM 1487 N N . LYS A 1 178 ? 13.778 -3.208 16.430 1.00 86.19 178 LYS A N 1
ATOM 1488 C CA . LYS A 1 178 ? 13.209 -3.261 17.786 1.00 86.19 178 LYS A CA 1
ATOM 1489 C C . LYS A 1 178 ? 13.090 -4.700 18.301 1.00 86.19 178 LYS A C 1
ATOM 1491 O O . LYS A 1 178 ? 13.338 -4.936 19.481 1.00 86.19 178 LYS A O 1
ATOM 1496 N N . ASN A 1 179 ? 12.756 -5.643 17.424 1.00 84.44 179 ASN A N 1
ATOM 1497 C CA . ASN A 1 179 ? 12.578 -7.057 17.756 1.00 84.44 179 ASN A CA 1
ATOM 1498 C C . ASN A 1 179 ? 13.891 -7.862 17.736 1.00 84.44 179 ASN A C 1
ATOM 1500 O O . ASN A 1 179 ? 13.901 -9.031 18.116 1.00 84.44 179 ASN A O 1
ATOM 1504 N N . GLY A 1 180 ? 15.007 -7.262 17.309 1.00 83.88 180 GLY A N 1
ATOM 1505 C CA . GLY A 1 180 ? 16.284 -7.964 17.160 1.00 83.88 180 GLY A CA 1
ATOM 1506 C C . GLY A 1 180 ? 16.293 -8.983 16.012 1.00 83.88 180 GLY A C 1
ATOM 1507 O O . GLY A 1 180 ? 17.099 -9.911 16.026 1.00 83.88 180 GLY A O 1
ATOM 1508 N N . SER A 1 181 ? 15.411 -8.817 15.025 1.00 82.50 181 SER A N 1
ATOM 1509 C CA . SER A 1 181 ? 15.152 -9.757 13.931 1.00 82.50 181 SER A CA 1
ATOM 1510 C C . SER A 1 181 ? 15.352 -9.095 12.559 1.00 82.50 181 SER A C 1
ATOM 1512 O O . SER A 1 181 ? 14.497 -9.170 11.682 1.00 82.50 181 SER A O 1
ATOM 1514 N N . TYR A 1 182 ? 16.490 -8.414 12.369 1.00 76.06 182 TYR A N 1
ATOM 1515 C CA . TYR A 1 182 ? 16.777 -7.636 11.155 1.00 76.06 182 TYR A CA 1
ATOM 1516 C C . TYR A 1 182 ? 16.574 -8.434 9.856 1.00 76.06 182 TYR A C 1
ATOM 1518 O O . TYR A 1 182 ? 17.294 -9.403 9.605 1.00 76.06 182 TYR A O 1
ATOM 1526 N N . GLY A 1 183 ? 15.627 -7.996 9.019 1.00 73.62 183 GLY A N 1
ATOM 1527 C CA . GLY A 1 183 ? 15.307 -8.600 7.725 1.00 73.62 183 GLY A CA 1
ATOM 1528 C C . GLY A 1 183 ? 14.370 -9.809 7.798 1.00 73.62 183 GLY A C 1
ATOM 1529 O O . GLY A 1 183 ? 14.317 -10.578 6.839 1.00 73.62 183 GLY A O 1
ATOM 1530 N N . SER A 1 184 ? 13.674 -10.012 8.921 1.00 81.56 184 SER A N 1
ATOM 1531 C CA . SER A 1 184 ? 12.750 -11.141 9.113 1.00 81.56 184 SER A CA 1
ATOM 1532 C C . SER A 1 184 ? 11.331 -10.851 8.632 1.00 81.56 184 SER A C 1
ATOM 1534 O O . SER A 1 184 ? 10.659 -11.754 8.133 1.00 81.56 184 SER A O 1
ATOM 1536 N N . THR A 1 185 ? 10.878 -9.604 8.762 1.00 86.88 185 THR A N 1
ATOM 1537 C CA . THR A 1 185 ? 9.505 -9.222 8.435 1.00 86.88 185 THR A CA 1
ATOM 1538 C C . THR A 1 185 ? 9.394 -8.948 6.938 1.00 86.88 185 THR A C 1
ATOM 1540 O O . THR A 1 185 ? 10.048 -8.057 6.393 1.00 86.88 185 THR A O 1
ATOM 1543 N N . THR A 1 186 ? 8.546 -9.711 6.249 1.00 88.56 186 THR A N 1
ATOM 1544 C CA . THR A 1 186 ? 8.231 -9.480 4.832 1.00 88.56 186 THR A CA 1
ATOM 1545 C C . THR A 1 186 ? 7.095 -8.470 4.691 1.00 88.56 186 THR A C 1
ATOM 1547 O O . THR A 1 186 ? 6.274 -8.320 5.595 1.00 88.56 186 THR A O 1
ATOM 1550 N N . ILE A 1 187 ? 6.993 -7.816 3.531 1.00 89.12 187 ILE A N 1
ATOM 1551 C CA . ILE A 1 187 ? 5.860 -6.931 3.205 1.00 89.12 187 ILE A CA 1
ATOM 1552 C C . ILE A 1 187 ? 4.531 -7.663 3.372 1.00 89.12 187 ILE A C 1
ATOM 1554 O O . ILE A 1 187 ? 3.619 -7.139 3.995 1.00 89.12 187 ILE A O 1
ATOM 1558 N N . GLU A 1 188 ? 4.441 -8.883 2.847 1.00 90.62 188 GLU A N 1
ATOM 1559 C CA . GLU A 1 188 ? 3.241 -9.711 2.934 1.00 90.62 188 GLU A CA 1
ATOM 1560 C C . GLU A 1 188 ? 2.850 -9.976 4.391 1.00 90.62 188 GLU A C 1
ATOM 1562 O O . GLU A 1 188 ? 1.705 -9.746 4.764 1.00 90.62 188 GLU A O 1
ATOM 1567 N N . SER A 1 189 ? 3.811 -10.352 5.244 1.00 90.50 189 SER A N 1
ATOM 1568 C CA . SER A 1 189 ? 3.554 -10.550 6.676 1.00 90.50 189 SER A CA 1
ATOM 1569 C C . SER A 1 189 ? 3.131 -9.259 7.385 1.00 90.50 189 SER A C 1
ATOM 1571 O O . SER A 1 189 ? 2.241 -9.283 8.229 1.00 90.50 189 SER A O 1
ATOM 1573 N N . PHE A 1 190 ? 3.720 -8.116 7.022 1.00 92.38 190 PHE A N 1
ATOM 1574 C CA . PHE A 1 190 ? 3.357 -6.823 7.597 1.00 92.38 190 PHE A CA 1
ATOM 1575 C C . PHE A 1 190 ? 1.939 -6.410 7.194 1.00 92.38 190 PHE A C 1
ATOM 1577 O O . PHE A 1 190 ? 1.146 -6.036 8.054 1.00 92.38 190 PHE A O 1
ATOM 1584 N N . LEU A 1 191 ? 1.612 -6.507 5.902 1.00 93.88 191 LEU A N 1
ATOM 1585 C CA . LEU A 1 191 ? 0.287 -6.195 5.368 1.00 93.88 191 LEU A CA 1
ATOM 1586 C C . LEU A 1 191 ? -0.774 -7.165 5.897 1.00 93.88 191 LEU A C 1
ATOM 1588 O O . LEU A 1 191 ? -1.877 -6.734 6.210 1.00 93.88 191 LEU A O 1
ATOM 1592 N N . GLY A 1 192 ? -0.435 -8.447 6.054 1.00 92.25 192 GLY A N 1
ATOM 1593 C CA . GLY A 1 192 ? -1.313 -9.459 6.645 1.00 92.25 192 GLY A CA 1
ATOM 1594 C C . GLY A 1 192 ? -1.640 -9.207 8.119 1.00 92.25 192 GLY A C 1
ATOM 1595 O O . GLY A 1 192 ? -2.661 -9.677 8.607 1.00 92.25 192 GLY A O 1
ATOM 1596 N N . ASN A 1 193 ? -0.819 -8.420 8.819 1.00 94.12 193 ASN A N 1
ATOM 1597 C CA . ASN A 1 193 ? -1.083 -8.012 10.196 1.00 94.12 193 ASN A CA 1
ATOM 1598 C C . ASN A 1 193 ? -1.967 -6.756 10.299 1.00 94.12 193 ASN A C 1
ATOM 1600 O O . ASN A 1 193 ? -2.363 -6.394 11.408 1.00 94.12 193 ASN A O 1
ATOM 1604 N N . ILE A 1 194 ? -2.272 -6.063 9.197 1.00 95.81 194 ILE A N 1
ATOM 1605 C CA . ILE A 1 194 ? -3.178 -4.907 9.195 1.00 95.81 194 ILE A CA 1
ATOM 1606 C C . ILE A 1 194 ? -4.623 -5.417 9.137 1.00 95.81 194 ILE A C 1
ATOM 1608 O O . ILE A 1 194 ? -5.077 -5.901 8.106 1.00 95.81 194 ILE A O 1
ATOM 1612 N N . LEU A 1 195 ? -5.355 -5.279 10.244 1.00 94.94 195 LEU A N 1
ATOM 1613 C CA . LEU A 1 195 ? -6.761 -5.692 10.350 1.00 94.94 195 LEU A CA 1
ATOM 1614 C C . LEU A 1 195 ? -7.711 -4.681 9.707 1.00 94.94 195 LEU A C 1
ATOM 1616 O O . LEU A 1 195 ? -8.775 -5.039 9.210 1.00 94.94 195 LEU A O 1
ATOM 1620 N N . TYR A 1 196 ? -7.340 -3.404 9.761 1.00 96.44 196 TYR A N 1
ATOM 1621 C CA . TYR A 1 196 ? -8.117 -2.307 9.206 1.00 96.44 196 TYR A CA 1
ATOM 1622 C C . TYR A 1 196 ? -7.187 -1.165 8.826 1.00 96.44 196 TYR A C 1
ATOM 1624 O O . TYR A 1 196 ? -6.290 -0.816 9.592 1.00 96.44 196 TYR A O 1
ATOM 1632 N N . GLU A 1 197 ? -7.426 -0.540 7.680 1.00 97.62 197 GLU A N 1
ATOM 1633 C CA . GLU A 1 197 ? -6.782 0.716 7.319 1.00 97.62 197 GLU A CA 1
ATOM 1634 C C . GLU A 1 197 ? -7.725 1.546 6.448 1.00 97.62 197 GLU A C 1
ATOM 1636 O O . GLU A 1 197 ? -8.236 1.072 5.434 1.00 97.62 197 GLU A O 1
ATOM 1641 N N . SER A 1 198 ? -7.968 2.795 6.841 1.00 96.44 198 SER A N 1
ATOM 1642 C CA . SER A 1 198 ? -8.823 3.701 6.078 1.00 96.44 198 SER A CA 1
ATOM 1643 C C . SER A 1 198 ? -8.359 5.142 6.176 1.00 96.44 198 SER A C 1
ATOM 1645 O O . SER A 1 198 ? -7.838 5.591 7.200 1.00 96.44 198 SER A O 1
ATOM 1647 N N . ARG A 1 199 ? -8.578 5.863 5.080 1.00 95.94 199 ARG A N 1
ATOM 1648 C CA . ARG A 1 199 ? -8.266 7.273 4.907 1.00 95.94 199 ARG A CA 1
ATOM 1649 C C . ARG A 1 199 ? -9.567 8.071 4.949 1.00 95.94 199 ARG A C 1
ATOM 1651 O O . ARG A 1 199 ? -10.426 7.889 4.089 1.00 95.94 199 ARG A O 1
ATOM 1658 N N . PHE A 1 200 ? -9.681 8.992 5.901 1.00 94.31 200 PHE A N 1
ATOM 1659 C CA . PHE A 1 200 ? -10.867 9.849 6.044 1.00 94.31 200 PHE A CA 1
ATOM 1660 C C . PHE A 1 200 ? -10.705 11.189 5.337 1.00 94.31 200 PHE A C 1
ATOM 1662 O O . PHE A 1 200 ? -11.670 11.755 4.828 1.00 94.31 200 PHE A O 1
ATOM 1669 N N . ASN A 1 201 ? -9.470 11.685 5.259 1.00 92.06 201 ASN A N 1
ATOM 1670 C CA . ASN A 1 201 ? -9.128 12.874 4.493 1.00 92.06 201 ASN A CA 1
ATOM 1671 C C . ASN A 1 201 ? -7.683 12.782 3.963 1.00 92.06 201 ASN A C 1
ATOM 1673 O O . ASN A 1 201 ? -7.049 11.727 3.978 1.00 92.06 201 ASN A O 1
ATOM 1677 N N . LYS A 1 202 ? -7.149 13.884 3.429 1.00 87.44 202 LYS A N 1
ATOM 1678 C CA . LYS A 1 202 ? -5.824 13.894 2.796 1.00 87.44 202 LYS A CA 1
ATOM 1679 C C . LYS A 1 202 ? -4.681 13.532 3.755 1.00 87.44 202 LYS A C 1
ATOM 1681 O O . LYS A 1 202 ? -3.670 13.004 3.303 1.00 87.44 202 LYS A O 1
ATOM 1686 N N . THR A 1 203 ? -4.814 13.812 5.045 1.00 91.94 203 THR A N 1
ATOM 1687 C CA . THR A 1 203 ? -3.762 13.560 6.037 1.00 91.94 203 THR A CA 1
ATOM 1688 C C . THR A 1 203 ? -4.114 12.455 7.011 1.00 91.94 203 THR A C 1
ATOM 1690 O O . THR A 1 203 ? -3.202 11.752 7.439 1.00 91.94 203 THR A O 1
ATOM 1693 N N . ASP A 1 204 ? -5.400 12.299 7.324 1.00 94.69 204 ASP A N 1
ATOM 1694 C CA . ASP A 1 204 ? -5.849 11.484 8.442 1.00 94.69 204 ASP A CA 1
ATOM 1695 C C . ASP A 1 204 ? -6.185 10.068 7.993 1.00 94.69 204 ASP A C 1
ATOM 1697 O O . ASP A 1 204 ? -7.136 9.819 7.239 1.00 94.69 204 ASP A O 1
ATOM 1701 N N . ILE A 1 205 ? -5.367 9.142 8.479 1.00 97.62 205 ILE A N 1
ATOM 1702 C CA . ILE A 1 205 ? -5.467 7.712 8.212 1.00 97.62 205 ILE A CA 1
ATOM 1703 C C . ILE A 1 205 ? -5.477 6.998 9.557 1.00 97.62 205 ILE A C 1
ATOM 1705 O O . ILE A 1 205 ? -4.614 7.261 10.395 1.00 97.62 205 ILE A O 1
ATOM 1709 N N . ILE A 1 206 ? -6.427 6.086 9.747 1.00 98.19 206 ILE A N 1
ATOM 1710 C CA . ILE A 1 206 ? -6.471 5.193 10.909 1.00 98.19 206 ILE A CA 1
ATOM 1711 C C . ILE A 1 206 ? -6.127 3.788 10.439 1.00 98.19 206 ILE A C 1
ATOM 1713 O O . ILE A 1 206 ? -6.663 3.313 9.436 1.00 98.19 206 ILE A O 1
ATOM 1717 N N . ARG A 1 207 ? -5.249 3.127 11.188 1.00 97.88 207 ARG A N 1
ATOM 1718 C CA . ARG A 1 207 ? -4.817 1.753 10.968 1.00 97.88 207 ARG A CA 1
ATOM 1719 C C . ARG A 1 207 ? -4.939 0.964 12.266 1.00 97.88 207 ARG A C 1
ATOM 1721 O O . ARG A 1 207 ? -4.523 1.437 13.316 1.00 97.88 207 ARG A O 1
ATOM 1728 N N . VAL A 1 208 ? -5.461 -0.253 12.199 1.00 97.69 208 VAL A N 1
ATOM 1729 C CA . VAL A 1 208 ? -5.448 -1.211 13.309 1.00 97.69 208 VAL A CA 1
ATOM 1730 C C . VAL A 1 208 ? -4.620 -2.411 12.893 1.00 97.69 208 VAL A C 1
ATOM 1732 O O . VAL A 1 208 ? -4.843 -2.981 11.825 1.00 97.69 208 VAL A O 1
ATOM 1735 N N . ARG A 1 209 ? -3.635 -2.773 13.716 1.00 96.12 209 ARG A N 1
ATOM 1736 C CA . ARG A 1 209 ? -2.613 -3.758 13.354 1.00 96.12 209 ARG A CA 1
ATOM 1737 C C . ARG A 1 209 ? -2.327 -4.715 14.502 1.00 96.12 209 ARG A C 1
ATOM 1739 O O . ARG A 1 209 ? -2.190 -4.282 15.645 1.00 96.12 209 ARG A O 1
ATOM 1746 N N . VAL A 1 210 ? -2.188 -5.996 14.180 1.00 95.44 210 VAL A N 1
ATOM 1747 C CA . VAL A 1 210 ? -1.668 -7.027 15.082 1.00 95.44 210 VAL A CA 1
ATOM 1748 C C . VAL A 1 210 ? -0.166 -6.814 15.262 1.00 95.44 210 VAL A C 1
ATOM 1750 O O . VAL A 1 210 ? 0.581 -6.681 14.290 1.00 95.44 210 VAL A O 1
ATOM 1753 N N . ILE A 1 211 ? 0.286 -6.756 16.511 1.00 93.25 211 ILE A N 1
ATOM 1754 C CA . ILE A 1 211 ? 1.708 -6.615 16.854 1.00 93.25 211 ILE A CA 1
ATOM 1755 C C . ILE A 1 211 ? 2.302 -7.881 17.458 1.00 93.25 211 ILE A C 1
ATOM 1757 O O . ILE A 1 211 ? 3.516 -8.052 17.395 1.00 93.25 211 ILE A O 1
ATOM 1761 N N . ASP A 1 212 ? 1.466 -8.739 18.040 1.00 91.94 212 ASP A N 1
ATOM 1762 C CA . ASP A 1 212 ? 1.866 -10.012 18.632 1.00 91.94 212 ASP A CA 1
ATOM 1763 C C . ASP A 1 212 ? 0.631 -10.908 18.836 1.00 91.94 212 ASP A C 1
ATOM 1765 O O . ASP A 1 212 ? -0.509 -10.454 18.719 1.00 91.94 212 ASP A O 1
ATOM 1769 N N . SER A 1 213 ? 0.845 -12.170 19.192 1.00 89.75 213 SER A N 1
ATOM 1770 C CA . SER A 1 213 ? -0.207 -13.093 19.612 1.00 89.75 213 SER A CA 1
ATOM 1771 C C . SER A 1 213 ? -0.153 -13.348 21.118 1.00 89.75 213 SER A C 1
ATOM 1773 O O . SER A 1 213 ? 0.905 -13.528 21.716 1.00 89.75 213 SER A O 1
ATOM 1775 N N . ALA A 1 214 ? -1.324 -13.454 21.735 1.00 85.38 214 ALA A N 1
ATOM 1776 C CA . ALA A 1 214 ? -1.502 -13.887 23.112 1.00 85.38 214 ALA A CA 1
ATOM 1777 C C . ALA A 1 214 ? -2.003 -15.345 23.181 1.00 85.38 214 ALA A C 1
ATOM 1779 O O . ALA A 1 214 ? -2.479 -15.941 22.210 1.00 85.38 214 ALA A O 1
ATOM 1780 N N . LEU A 1 215 ? -1.891 -15.956 24.365 1.00 82.25 215 LEU A N 1
ATOM 1781 C CA . LEU A 1 215 ? -2.389 -17.314 24.599 1.00 82.25 215 LEU A CA 1
ATOM 1782 C C . LEU A 1 215 ? -3.909 -17.411 24.379 1.00 82.25 215 LEU A C 1
ATOM 1784 O O . LEU A 1 215 ? -4.646 -16.440 24.535 1.00 82.25 215 LEU A O 1
ATOM 1788 N N . ALA A 1 216 ? -4.368 -18.635 24.102 1.00 82.81 216 ALA A N 1
ATOM 1789 C CA . ALA A 1 216 ? -5.780 -18.982 23.922 1.00 82.81 216 ALA A CA 1
ATOM 1790 C C . ALA A 1 216 ? -6.461 -18.325 22.705 1.00 82.81 216 ALA A C 1
ATOM 1792 O O . ALA A 1 216 ? -7.641 -17.995 22.770 1.00 82.81 216 ALA A O 1
ATOM 1793 N N . GLY A 1 217 ? -5.731 -18.191 21.590 1.00 83.25 217 GLY A N 1
ATOM 1794 C CA . GLY A 1 217 ? -6.299 -17.722 20.321 1.00 83.25 217 GLY A CA 1
ATOM 1795 C C . GLY A 1 217 ? -6.626 -16.233 20.333 1.00 83.25 217 GLY A C 1
ATOM 1796 O O . GLY A 1 217 ? -7.648 -15.829 19.791 1.00 83.25 217 GLY A O 1
ATOM 1797 N N . LYS A 1 218 ? -5.783 -15.438 20.991 1.00 87.25 218 LYS A N 1
ATOM 1798 C CA . LYS A 1 218 ? -5.931 -13.989 21.090 1.00 87.25 218 LYS A CA 1
ATOM 1799 C C . LYS A 1 218 ? -4.792 -13.297 20.371 1.00 87.25 218 LYS A C 1
ATOM 1801 O O . LYS A 1 218 ? -3.683 -13.823 20.341 1.00 87.25 218 LYS A O 1
ATOM 1806 N N . ASP A 1 219 ? -5.058 -12.106 19.870 1.00 91.81 219 ASP A N 1
ATOM 1807 C CA . ASP A 1 219 ? -4.070 -11.248 19.238 1.00 91.81 219 ASP A CA 1
ATOM 1808 C C . ASP A 1 219 ? -3.953 -9.935 20.020 1.00 91.81 219 ASP A C 1
ATOM 1810 O O . ASP A 1 219 ? -4.909 -9.448 20.631 1.00 91.81 219 ASP A O 1
ATOM 1814 N N . ILE A 1 220 ? -2.739 -9.395 20.048 1.00 93.56 220 ILE A N 1
ATOM 1815 C CA . ILE A 1 220 ? -2.423 -8.098 20.632 1.00 93.56 220 ILE A CA 1
ATOM 1816 C C . ILE A 1 220 ? -2.426 -7.093 19.490 1.00 93.56 220 ILE A C 1
ATOM 1818 O O . ILE A 1 220 ? -1.611 -7.187 18.571 1.00 93.56 220 ILE A O 1
ATOM 1822 N N . ILE A 1 221 ? -3.341 -6.132 19.550 1.00 95.62 221 ILE A N 1
ATOM 1823 C CA . ILE A 1 221 ? -3.518 -5.111 18.520 1.00 95.62 221 ILE A CA 1
ATOM 1824 C C . ILE A 1 221 ? -3.160 -3.728 19.052 1.00 95.62 221 ILE A C 1
ATOM 1826 O O . ILE A 1 221 ? -3.269 -3.445 20.247 1.00 95.62 221 ILE A O 1
ATOM 1830 N N . ILE A 1 222 ? -2.782 -2.842 18.140 1.00 97.25 222 ILE A N 1
ATOM 1831 C CA . ILE A 1 222 ? -2.663 -1.407 18.395 1.00 97.25 222 ILE A CA 1
ATOM 1832 C C . ILE A 1 222 ? -3.503 -0.625 17.393 1.00 97.25 222 ILE A C 1
ATOM 1834 O O . ILE A 1 222 ? -3.795 -1.117 16.300 1.00 97.25 222 ILE A O 1
ATOM 1838 N N . VAL A 1 223 ? -3.842 0.608 17.761 1.00 98.00 223 VAL A N 1
ATOM 1839 C CA . VAL A 1 223 ? -4.455 1.577 16.855 1.00 98.00 223 VAL A CA 1
ATOM 1840 C C . VAL A 1 223 ? -3.438 2.660 16.548 1.00 98.00 223 VAL A C 1
ATOM 1842 O O . VAL A 1 223 ? -2.903 3.310 17.443 1.00 98.00 223 VAL A O 1
ATOM 1845 N N . GLU A 1 224 ? -3.148 2.825 15.268 1.00 98.00 224 GLU A N 1
ATOM 1846 C CA . GLU A 1 224 ? -2.196 3.781 14.740 1.00 98.00 224 GLU A CA 1
ATOM 1847 C C . GLU A 1 224 ? -2.933 4.867 13.949 1.00 98.00 224 GLU A C 1
ATOM 1849 O O . GLU A 1 224 ? -3.857 4.581 13.186 1.00 98.00 224 GLU A O 1
ATOM 1854 N N . LYS A 1 225 ? -2.493 6.119 14.089 1.00 97.56 225 LYS A N 1
ATOM 1855 C CA . LYS A 1 225 ? -2.984 7.245 13.290 1.00 97.56 225 LYS A CA 1
ATOM 1856 C C . LYS A 1 225 ? -1.828 7.932 12.580 1.00 97.56 225 LYS A C 1
ATOM 1858 O O . LYS A 1 225 ? -0.769 8.160 13.173 1.00 97.56 225 LYS A O 1
ATOM 1863 N N . SER A 1 226 ? -2.048 8.272 11.318 1.00 97.31 226 SER A N 1
ATOM 1864 C CA . SER A 1 226 ? -1.228 9.230 10.580 1.00 97.31 226 SER A CA 1
ATOM 1865 C C . SER A 1 226 ? -2.008 10.529 10.425 1.00 97.31 226 SER A C 1
ATOM 1867 O O . SER A 1 226 ? -3.216 10.501 10.209 1.00 97.31 226 SER A O 1
ATOM 1869 N N . THR A 1 227 ? -1.304 11.652 10.554 1.00 96.12 227 THR A N 1
ATOM 1870 C CA . THR A 1 227 ? -1.798 13.014 10.281 1.00 96.12 227 THR A CA 1
ATOM 1871 C C . THR A 1 227 ? -0.884 13.746 9.291 1.00 96.12 227 THR A C 1
ATOM 1873 O O . THR A 1 227 ? -0.907 14.970 9.168 1.00 96.12 227 THR A O 1
ATOM 1876 N N . ASP A 1 228 ? -0.039 12.993 8.584 1.00 95.50 228 ASP A N 1
ATOM 1877 C CA . ASP A 1 228 ? 0.993 13.487 7.671 1.00 95.50 228 ASP A CA 1
ATOM 1878 C C . ASP A 1 228 ? 0.953 12.770 6.312 1.00 95.50 228 ASP A C 1
ATOM 1880 O O . ASP A 1 228 ? 1.976 12.611 5.644 1.00 95.50 228 ASP A O 1
ATOM 1884 N N . ASN A 1 229 ? -0.251 12.365 5.887 1.00 94.94 229 ASN A N 1
ATOM 1885 C CA . ASN A 1 229 ? -0.499 11.654 4.630 1.00 94.94 229 ASN A CA 1
ATOM 1886 C C . ASN A 1 229 ? 0.263 10.315 4.539 1.00 94.94 229 ASN A C 1
ATOM 1888 O O . ASN A 1 229 ? 0.765 9.946 3.477 1.00 94.94 229 ASN A O 1
ATOM 1892 N N . GLY A 1 230 ? 0.384 9.601 5.658 1.00 95.62 230 GLY A N 1
ATOM 1893 C CA . GLY A 1 230 ? 1.010 8.283 5.712 1.00 95.62 230 GLY A CA 1
ATOM 1894 C C . GLY A 1 230 ? 2.537 8.300 5.699 1.00 95.62 230 GLY A C 1
ATOM 1895 O O . GLY A 1 230 ? 3.152 7.281 5.388 1.00 95.62 230 GLY A O 1
ATOM 1896 N N . LEU A 1 231 ? 3.171 9.438 6.006 1.00 94.62 231 LEU A N 1
ATOM 1897 C CA . LEU A 1 231 ? 4.625 9.501 6.187 1.00 94.62 231 LEU A CA 1
ATOM 1898 C C . LEU A 1 231 ? 5.055 8.846 7.502 1.00 94.62 231 LEU A C 1
ATOM 1900 O O . LEU A 1 231 ? 6.127 8.236 7.553 1.00 94.62 231 LEU A O 1
ATOM 1904 N N . SER A 1 232 ? 4.237 8.976 8.547 1.00 94.88 232 SER A N 1
ATOM 1905 C CA . SER A 1 232 ? 4.428 8.314 9.829 1.00 94.88 232 SER A CA 1
ATOM 1906 C C . SER A 1 232 ? 3.107 7.873 10.454 1.00 94.88 232 SER A C 1
ATOM 1908 O O . SER A 1 232 ? 2.078 8.538 10.341 1.00 94.88 232 SER A O 1
ATOM 1910 N N . PHE A 1 233 ? 3.166 6.741 11.151 1.00 96.38 233 PHE A N 1
ATOM 1911 C CA . PHE A 1 233 ? 2.077 6.185 11.942 1.00 96.38 233 PHE A CA 1
ATOM 1912 C C . PHE A 1 233 ? 2.487 6.170 13.412 1.00 96.38 233 PHE A C 1
ATOM 1914 O O . PHE A 1 233 ? 3.614 5.799 13.755 1.00 96.38 233 PHE A O 1
ATOM 1921 N N . LYS A 1 234 ? 1.586 6.616 14.288 1.00 95.94 234 LYS A N 1
ATOM 1922 C CA . LYS A 1 234 ? 1.805 6.651 15.738 1.00 95.94 234 LYS A CA 1
ATOM 1923 C C . LYS A 1 234 ? 0.706 5.883 16.439 1.00 95.94 234 LYS A C 1
ATOM 1925 O O . LYS A 1 234 ? -0.456 6.079 16.111 1.00 95.94 234 LYS A O 1
ATOM 1930 N N . ASN A 1 235 ? 1.078 5.072 17.423 1.00 97.19 235 ASN A N 1
ATOM 1931 C CA . ASN A 1 235 ? 0.110 4.446 18.314 1.00 97.19 235 ASN A CA 1
ATOM 1932 C C . ASN A 1 235 ? -0.614 5.529 19.128 1.00 97.19 235 ASN A C 1
ATOM 1934 O O . ASN A 1 235 ? 0.051 6.332 19.788 1.00 97.19 235 ASN A O 1
ATOM 1938 N N . ILE A 1 236 ? -1.943 5.548 19.046 1.00 97.50 236 ILE A N 1
ATOM 1939 C CA . ILE A 1 236 ? -2.803 6.551 19.684 1.00 97.50 236 ILE A CA 1
ATOM 1940 C C . ILE A 1 236 ? -3.573 6.019 20.891 1.00 97.50 236 ILE A C 1
ATOM 1942 O O . ILE A 1 236 ? -4.222 6.805 21.567 1.00 97.50 236 ILE A O 1
ATOM 1946 N N . LEU A 1 237 ? -3.490 4.720 21.193 1.00 97.12 237 LEU A N 1
ATOM 1947 C CA . LEU A 1 237 ? -4.187 4.162 22.349 1.00 97.12 237 LEU A CA 1
ATOM 1948 C C . LEU A 1 237 ? -3.751 4.876 23.636 1.00 97.12 237 LEU A C 1
ATOM 1950 O O . LEU A 1 237 ? -2.557 5.018 23.921 1.00 97.12 237 LEU A O 1
ATOM 1954 N N . GLU A 1 238 ? -4.711 5.330 24.436 1.00 95.88 238 GLU A N 1
ATOM 1955 C CA . GLU A 1 238 ? -4.439 6.081 25.660 1.00 95.88 238 GLU A CA 1
ATOM 1956 C C . GLU A 1 238 ? -4.306 5.206 26.906 1.00 95.88 238 GLU A C 1
ATOM 1958 O O . GLU A 1 238 ? -3.695 5.650 27.877 1.00 95.88 238 GLU A O 1
ATOM 1963 N N . ASN A 1 239 ? -4.743 3.945 26.851 1.00 91.25 239 ASN A N 1
ATOM 1964 C CA . ASN A 1 239 ? -4.622 3.007 27.965 1.00 91.25 239 ASN A CA 1
ATOM 1965 C C . ASN A 1 239 ? -3.166 2.795 28.424 1.00 91.25 239 ASN A C 1
ATOM 1967 O O . ASN A 1 239 ? -2.216 3.006 27.665 1.00 91.25 239 ASN A O 1
ATOM 1971 N N . ASP A 1 240 ? -3.000 2.347 29.671 1.00 89.44 240 ASP A N 1
ATOM 1972 C CA . ASP A 1 240 ? -1.689 2.205 30.324 1.00 89.44 240 ASP A CA 1
ATOM 1973 C C . ASP A 1 240 ? -0.709 1.349 29.508 1.00 89.44 240 ASP A C 1
ATOM 1975 O O . ASP A 1 240 ? 0.464 1.689 29.354 1.00 89.44 240 ASP A O 1
ATOM 1979 N N . ASP A 1 241 ? -1.225 0.263 28.937 1.00 90.75 241 ASP A N 1
ATOM 1980 C CA . ASP A 1 241 ? -0.460 -0.735 28.198 1.00 90.75 241 ASP A CA 1
ATOM 1981 C C . ASP A 1 241 ? -0.186 -0.355 26.732 1.00 90.75 241 ASP A C 1
ATOM 1983 O O . ASP A 1 241 ? 0.687 -0.944 26.093 1.00 90.75 241 ASP A O 1
ATOM 1987 N N . LYS A 1 242 ? -0.901 0.637 26.180 1.00 94.50 242 LYS A N 1
ATOM 1988 C CA . LYS A 1 242 ? -0.818 1.050 24.766 1.00 94.50 242 LYS A CA 1
ATOM 1989 C C . LYS A 1 242 ? -1.139 -0.065 23.757 1.00 94.50 242 LYS A C 1
ATOM 1991 O O . LYS A 1 242 ? -0.701 0.003 22.611 1.00 94.50 242 LYS A O 1
ATOM 1996 N N . TYR A 1 243 ? -1.896 -1.086 24.147 1.00 94.69 243 TYR A N 1
ATOM 1997 C CA . TYR A 1 243 ? -2.403 -2.132 23.252 1.00 94.69 243 TYR A CA 1
ATOM 1998 C C . TYR A 1 243 ? -3.766 -2.645 23.726 1.00 94.69 243 TYR A C 1
ATOM 2000 O O . TYR A 1 243 ? -4.140 -2.459 24.883 1.00 94.69 243 TYR A O 1
ATOM 2008 N N . LEU A 1 244 ? -4.497 -3.327 22.846 1.00 92.56 244 LEU A N 1
ATOM 2009 C CA . LEU A 1 244 ? -5.703 -4.083 23.188 1.00 92.56 244 LEU A CA 1
ATOM 2010 C C . LEU A 1 244 ? -5.465 -5.572 22.938 1.00 92.56 244 LEU A C 1
ATOM 2012 O O . LEU A 1 244 ? -4.715 -5.945 22.039 1.00 92.56 244 LEU A O 1
ATOM 2016 N N . ILE A 1 245 ? -6.116 -6.426 23.727 1.00 90.88 245 ILE A N 1
ATOM 2017 C CA . ILE A 1 245 ? -6.133 -7.874 23.499 1.00 90.88 245 ILE A CA 1
ATOM 2018 C C . ILE A 1 245 ? -7.521 -8.245 22.997 1.00 90.88 245 ILE A C 1
ATOM 2020 O O . ILE A 1 245 ? -8.501 -8.057 23.719 1.00 90.88 245 ILE A O 1
ATOM 2024 N N . VAL A 1 246 ? -7.579 -8.811 21.799 1.00 88.75 246 VAL A N 1
ATOM 2025 C CA . VAL A 1 246 ? -8.813 -9.245 21.132 1.00 88.75 246 VAL A CA 1
ATOM 2026 C C . VAL A 1 246 ? -8.702 -10.721 20.757 1.00 88.75 246 VAL A C 1
ATOM 2028 O O . VAL A 1 246 ? -7.603 -11.279 20.759 1.00 88.75 246 VAL A O 1
ATOM 2031 N N . ASN A 1 247 ? -9.810 -11.402 20.475 1.00 86.69 247 ASN A N 1
ATOM 2032 C CA . ASN A 1 247 ? -9.744 -12.744 19.906 1.00 86.69 247 ASN A CA 1
ATOM 2033 C C . ASN A 1 247 ? -9.206 -12.673 18.474 1.00 86.69 247 ASN A C 1
ATOM 2035 O O . ASN A 1 247 ? -9.376 -11.680 17.761 1.00 86.69 247 ASN A O 1
ATOM 2039 N N . ARG A 1 248 ? -8.536 -13.742 18.054 1.00 84.69 248 ARG A N 1
ATOM 2040 C CA . ARG A 1 248 ? -8.140 -13.911 16.659 1.00 84.69 248 ARG A CA 1
ATOM 2041 C C . ARG A 1 248 ? -9.377 -13.865 15.764 1.00 84.69 248 ARG A C 1
ATOM 2043 O O . ARG A 1 248 ? -10.454 -14.271 16.191 1.00 84.69 248 ARG A O 1
ATOM 2050 N N . ASP A 1 249 ? -9.208 -13.354 14.550 1.00 80.81 249 ASP A N 1
ATOM 2051 C CA . ASP A 1 249 ? -10.286 -13.143 13.571 1.00 80.81 249 ASP A CA 1
ATOM 2052 C C . ASP A 1 249 ? -11.305 -12.059 13.978 1.00 80.81 249 ASP A C 1
ATOM 2054 O O . ASP A 1 249 ? -12.413 -11.988 13.444 1.00 80.81 249 ASP A O 1
ATOM 2058 N N . THR A 1 250 ? -10.916 -11.174 14.901 1.00 86.06 250 THR A N 1
ATOM 2059 C CA . THR A 1 250 ? -11.679 -9.965 15.226 1.00 86.06 250 THR A CA 1
ATOM 2060 C C . THR A 1 250 ? -11.841 -9.080 13.997 1.00 86.06 250 THR A C 1
ATOM 2062 O O . THR A 1 250 ? -10.878 -8.773 13.293 1.00 86.06 250 THR A O 1
ATOM 2065 N N . TYR A 1 251 ? -13.064 -8.602 13.790 1.00 88.62 251 TYR A N 1
ATOM 2066 C CA . TYR A 1 251 ? -13.372 -7.668 12.719 1.00 88.62 251 TYR A CA 1
ATOM 2067 C C . TYR A 1 251 ? -13.359 -6.225 13.233 1.00 88.62 251 TYR A C 1
ATOM 2069 O O . TYR A 1 251 ? -13.910 -5.924 14.293 1.00 88.62 251 TYR A O 1
ATOM 2077 N N . VAL A 1 252 ? -12.749 -5.315 12.475 1.00 93.06 252 VAL A N 1
ATOM 2078 C CA . VAL A 1 252 ? -12.605 -3.903 12.845 1.00 93.06 252 VAL A CA 1
ATOM 2079 C C . VAL A 1 252 ? -13.141 -3.022 11.728 1.00 93.06 252 VAL A C 1
ATOM 2081 O O . VAL A 1 252 ? -12.873 -3.262 10.554 1.00 93.06 252 VAL A O 1
ATOM 2084 N N . THR A 1 253 ? -13.886 -1.979 12.087 1.00 94.12 253 THR A N 1
ATOM 2085 C CA . THR A 1 253 ? -14.382 -0.994 11.121 1.00 94.12 253 THR A CA 1
ATOM 2086 C C . THR A 1 253 ? -14.510 0.381 11.746 1.00 94.12 253 THR A C 1
ATOM 2088 O O . THR A 1 253 ? -14.852 0.502 12.918 1.00 94.12 253 THR A O 1
ATOM 2091 N N . PHE A 1 254 ? -14.300 1.429 10.958 1.00 95.12 254 PHE A N 1
ATOM 2092 C CA . PHE A 1 254 ? -14.605 2.797 11.358 1.00 95.12 254 PHE A CA 1
ATOM 2093 C C . PHE A 1 254 ? -15.639 3.390 10.410 1.00 95.12 254 PHE A C 1
ATOM 2095 O O . PHE A 1 254 ? -15.486 3.353 9.191 1.00 95.12 254 PHE A O 1
ATOM 2102 N N . VAL A 1 255 ? -16.703 3.940 10.987 1.00 93.19 255 VAL A N 1
ATOM 2103 C CA . VAL A 1 255 ? -17.788 4.591 10.242 1.00 93.19 255 VAL A CA 1
ATOM 2104 C C . VAL A 1 255 ? -17.358 5.988 9.796 1.00 93.19 255 VAL A C 1
ATOM 2106 O O . VAL A 1 255 ? -17.747 6.460 8.730 1.00 93.19 255 VAL A O 1
ATOM 2109 N N . ASN A 1 256 ? -16.543 6.652 10.613 1.00 92.94 256 ASN A N 1
ATOM 2110 C CA . ASN A 1 256 ? -15.871 7.908 10.302 1.00 92.94 256 ASN A CA 1
ATOM 2111 C C . ASN A 1 256 ? -14.586 8.025 11.143 1.00 92.94 256 ASN A C 1
ATOM 2113 O O . ASN A 1 256 ? -14.228 7.102 11.869 1.00 92.94 256 ASN A O 1
ATOM 2117 N N . GLU A 1 257 ? -13.902 9.165 11.058 1.00 93.69 257 GLU A N 1
ATOM 2118 C CA . GLU A 1 257 ? -12.625 9.416 11.744 1.00 93.69 257 GLU A CA 1
ATOM 2119 C C . GLU A 1 257 ? -12.692 9.378 13.280 1.00 93.69 257 GLU A C 1
ATOM 2121 O O . GLU A 1 257 ? -11.649 9.284 13.920 1.00 93.69 257 GLU A O 1
ATOM 2126 N N . ASN A 1 258 ? -13.894 9.446 13.863 1.00 94.81 258 ASN A N 1
ATOM 2127 C CA . ASN A 1 258 ? -14.118 9.463 15.309 1.00 94.81 258 ASN A CA 1
ATOM 2128 C C . ASN A 1 258 ? -14.791 8.178 15.808 1.00 94.81 258 ASN A C 1
ATOM 2130 O O . ASN A 1 258 ? -14.498 7.720 16.906 1.00 94.81 258 ASN A O 1
ATOM 2134 N N . ILE A 1 259 ? -15.704 7.607 15.017 1.00 95.75 259 ILE A N 1
ATOM 2135 C CA . ILE A 1 259 ? -16.541 6.477 15.425 1.00 95.75 259 ILE A CA 1
ATOM 2136 C C . ILE A 1 259 ? -16.049 5.193 14.767 1.00 95.75 259 ILE A C 1
ATOM 2138 O O . ILE A 1 259 ? -16.114 5.047 13.541 1.00 95.75 259 ILE A O 1
ATOM 2142 N N . GLY A 1 260 ? -15.633 4.235 15.590 1.00 95.56 260 GLY A N 1
ATOM 2143 C CA . GLY A 1 260 ? -15.185 2.922 15.148 1.00 95.56 260 GLY A CA 1
ATOM 2144 C C . GLY A 1 260 ? -15.570 1.807 16.098 1.00 95.56 260 GLY A C 1
ATOM 2145 O O . GLY A 1 260 ? -15.963 2.040 17.236 1.00 95.56 260 GLY A O 1
ATOM 2146 N N . PHE A 1 261 ? -15.475 0.584 15.599 1.00 94.00 261 PHE A N 1
ATOM 2147 C CA . PHE A 1 261 ? -15.990 -0.606 16.243 1.00 94.00 261 PHE A CA 1
ATOM 2148 C C . PHE A 1 261 ? -15.016 -1.767 16.113 1.00 94.00 261 PHE A C 1
ATOM 2150 O O . PHE A 1 261 ? -14.442 -1.997 15.045 1.00 94.00 261 PHE A O 1
ATOM 2157 N N . ILE A 1 262 ? -14.889 -2.525 17.198 1.00 91.88 262 ILE A N 1
ATOM 2158 C CA . ILE A 1 262 ? -14.163 -3.791 17.242 1.00 91.88 262 ILE A CA 1
ATOM 2159 C C . ILE A 1 262 ? -15.165 -4.877 17.620 1.00 91.88 262 ILE A C 1
ATOM 2161 O O . ILE A 1 262 ? -15.755 -4.866 18.702 1.00 91.88 262 ILE A O 1
ATOM 2165 N N . PHE A 1 263 ? -15.355 -5.811 16.699 1.00 86.50 263 PHE A N 1
ATOM 2166 C CA . PHE A 1 263 ? -16.209 -6.975 16.848 1.00 86.50 263 PHE A CA 1
ATOM 2167 C C . PHE A 1 263 ? -15.368 -8.146 17.325 1.00 86.50 263 PHE A C 1
ATOM 2169 O O . PHE A 1 263 ? -14.951 -8.997 16.537 1.00 86.50 263 PHE A O 1
ATOM 2176 N N . ASP A 1 264 ? -15.119 -8.167 18.631 1.00 77.62 264 ASP A N 1
ATOM 2177 C CA . ASP A 1 264 ? -14.410 -9.254 19.289 1.00 77.62 264 ASP A CA 1
ATOM 2178 C C . ASP A 1 264 ? -15.392 -10.404 19.575 1.00 77.62 264 ASP A C 1
ATOM 2180 O O . ASP A 1 264 ? -15.879 -10.616 20.694 1.00 77.62 264 ASP A O 1
ATOM 2184 N N . LEU A 1 265 ? -15.763 -11.096 18.494 1.00 62.81 265 LEU A N 1
ATOM 2185 C CA . LEU A 1 265 ? -16.603 -12.285 18.514 1.00 62.81 265 LEU A CA 1
ATOM 2186 C C . LEU A 1 265 ? -15.75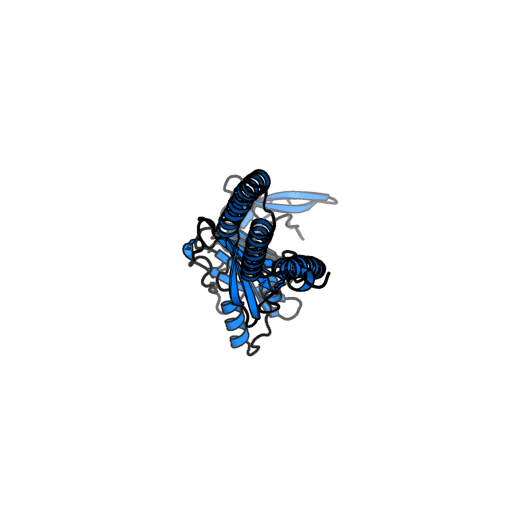3 -13.426 19.087 1.00 62.81 265 LEU A C 1
ATOM 2188 O O . LEU A 1 265 ? -14.905 -13.981 18.395 1.00 62.81 265 LEU A O 1
ATOM 2192 N N . GLY A 1 266 ? -15.926 -13.745 20.370 1.00 59.31 266 GLY A N 1
ATOM 2193 C CA . GLY A 1 266 ? -15.142 -14.791 21.025 1.00 59.31 266 GLY A CA 1
ATOM 2194 C C . GLY A 1 266 ? -15.231 -16.175 20.376 1.00 59.31 266 GLY A C 1
ATOM 2195 O O . GLY A 1 266 ? -15.993 -16.418 19.443 1.00 59.31 266 GLY A O 1
ATOM 2196 N N . LEU A 1 267 ? -14.459 -17.127 20.911 1.00 52.84 267 LEU A N 1
ATOM 2197 C CA . LEU A 1 267 ? -14.479 -18.520 20.455 1.00 52.84 267 LEU A CA 1
ATOM 2198 C C . LEU A 1 267 ? -15.903 -19.101 20.530 1.00 52.84 267 LEU A C 1
ATOM 2200 O O . LEU A 1 267 ? -16.486 -19.193 21.614 1.00 52.84 267 LEU A O 1
ATOM 2204 N N . LEU A 1 268 ? -16.431 -19.532 19.380 1.00 44.75 268 LEU A N 1
ATOM 2205 C CA . LEU A 1 268 ? -17.701 -20.252 19.266 1.00 44.75 268 LEU A CA 1
ATOM 2206 C C . LEU A 1 268 ? -17.738 -21.415 20.278 1.00 44.75 268 LEU A C 1
ATOM 2208 O O . LEU A 1 268 ? -16.977 -22.375 20.157 1.00 44.75 268 LEU A O 1
ATOM 2212 N N . GLY A 1 269 ? -18.632 -21.339 21.271 1.00 43.41 269 GLY A N 1
ATOM 2213 C CA . GLY A 1 269 ? -18.989 -22.481 22.123 1.00 43.41 269 GLY A CA 1
ATOM 2214 C C . GLY A 1 269 ? -18.521 -22.484 23.585 1.00 43.41 269 GLY A C 1
ATOM 2215 O O . GLY A 1 269 ? -18.456 -23.568 24.165 1.00 43.41 269 GLY A O 1
ATOM 2216 N N . ARG A 1 270 ? -18.217 -21.341 24.224 1.00 42.06 270 ARG A N 1
ATOM 2217 C CA . ARG A 1 270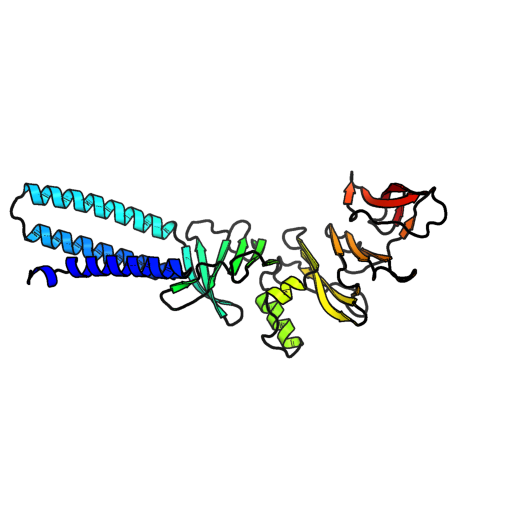 ? -18.123 -21.276 25.703 1.00 42.06 270 ARG A CA 1
ATOM 2218 C C . ARG A 1 270 ? -18.838 -20.064 26.311 1.00 42.06 270 ARG A C 1
ATOM 2220 O O . ARG A 1 270 ? -18.550 -18.932 25.934 1.00 42.06 270 ARG A O 1
ATOM 2227 N N . ASP A 1 271 ? -19.701 -20.370 27.282 1.00 39.66 271 ASP A N 1
ATOM 2228 C CA . ASP A 1 271 ? -20.569 -19.504 28.096 1.00 39.66 271 ASP A CA 1
ATOM 2229 C C . ASP A 1 271 ? -20.034 -18.087 28.402 1.00 39.66 271 ASP A C 1
ATOM 2231 O O . ASP A 1 271 ? -18.989 -17.882 29.034 1.00 39.66 271 ASP A O 1
ATOM 2235 N N . ASP A 1 272 ? -20.846 -17.114 27.987 1.00 40.28 272 ASP A N 1
ATOM 2236 C CA . ASP A 1 272 ? -21.324 -15.954 28.755 1.00 40.28 272 ASP A CA 1
ATOM 2237 C C . ASP A 1 272 ? -20.351 -14.848 29.195 1.00 40.28 272 ASP A C 1
ATOM 2239 O O . ASP A 1 272 ? -20.716 -13.999 30.008 1.00 40.28 272 ASP A O 1
ATOM 2243 N N . ARG A 1 273 ? -19.130 -14.759 28.642 1.00 40.50 273 ARG A N 1
ATOM 2244 C CA . ARG A 1 273 ? -18.204 -13.635 28.954 1.00 40.50 273 ARG A CA 1
ATOM 2245 C C . ARG A 1 273 ? -17.522 -12.925 27.776 1.00 40.50 273 ARG A C 1
ATOM 2247 O O . ARG A 1 273 ? -16.719 -12.028 28.023 1.00 40.50 273 ARG A O 1
ATOM 2254 N N . TYR A 1 274 ? -17.808 -13.277 26.518 1.00 44.94 274 TYR A N 1
ATOM 2255 C CA . TYR A 1 274 ? -16.978 -12.832 25.379 1.00 44.94 274 TYR A CA 1
ATOM 2256 C C . TYR A 1 274 ? -17.738 -12.470 24.090 1.00 44.94 274 TYR A C 1
ATOM 2258 O O . TYR A 1 274 ? -17.327 -12.847 22.997 1.00 44.94 274 TYR A O 1
ATOM 2266 N N . LYS A 1 275 ? -18.815 -11.685 24.196 1.00 53.03 275 LYS A N 1
ATOM 2267 C CA . LYS A 1 275 ? -19.270 -10.827 23.088 1.00 53.03 275 LYS A CA 1
ATOM 2268 C C . LYS A 1 275 ? -18.821 -9.401 23.394 1.00 53.03 275 LYS A C 1
ATOM 2270 O O . LYS A 1 275 ? -19.625 -8.588 23.838 1.00 53.03 275 LYS A O 1
ATOM 2275 N N . LYS A 1 276 ? -17.519 -9.123 23.276 1.00 62.47 276 LYS A N 1
ATOM 2276 C CA . LYS A 1 276 ? -17.029 -7.754 23.461 1.00 62.47 276 LYS A CA 1
ATOM 2277 C C . LYS A 1 276 ? -17.233 -7.008 22.156 1.00 62.47 276 LYS A C 1
ATOM 2279 O O . LYS A 1 276 ? -16.456 -7.113 21.216 1.00 62.47 276 LYS A O 1
ATOM 2284 N N . PHE A 1 277 ? -18.345 -6.299 22.095 1.00 81.56 277 PHE A N 1
ATOM 2285 C CA . PHE A 1 277 ? -18.561 -5.296 21.078 1.00 81.56 277 PHE A CA 1
ATOM 2286 C C . PHE A 1 277 ? -17.997 -3.992 21.636 1.00 81.56 277 PHE A C 1
ATOM 2288 O O . PHE A 1 277 ? -18.540 -3.464 22.603 1.00 81.56 277 PHE A O 1
ATOM 2295 N N . LEU A 1 278 ? -16.862 -3.536 21.106 1.00 90.56 278 LEU A N 1
ATOM 2296 C CA . LEU A 1 278 ? -16.226 -2.301 21.560 1.00 90.56 278 LEU A CA 1
ATOM 2297 C C . LEU A 1 278 ? -16.519 -1.173 20.581 1.00 90.56 278 LEU A C 1
ATOM 2299 O O . LEU A 1 278 ? -16.518 -1.388 19.368 1.00 90.56 278 LEU A O 1
ATOM 2303 N N . VAL A 1 279 ? -16.681 0.031 21.114 1.00 94.44 279 VAL A N 1
ATOM 2304 C CA . VAL A 1 279 ? -16.803 1.270 20.348 1.00 94.44 279 VAL A CA 1
ATOM 2305 C C . VAL A 1 279 ? -15.733 2.259 20.777 1.00 94.44 279 VAL A C 1
ATOM 2307 O O . VAL A 1 279 ? -15.408 2.372 21.958 1.00 94.44 279 VAL A O 1
ATOM 2310 N N . THR A 1 280 ? -15.213 2.996 19.809 1.00 96.25 280 THR A N 1
ATOM 2311 C CA . THR A 1 280 ? -14.491 4.245 20.029 1.00 96.25 280 THR A CA 1
ATOM 2312 C C . THR A 1 280 ? -15.329 5.396 19.491 1.00 96.25 280 THR A C 1
ATOM 2314 O O . THR A 1 280 ? -15.970 5.266 18.446 1.00 96.25 280 THR A O 1
ATOM 2317 N N . THR A 1 281 ? -15.328 6.515 20.211 1.00 96.00 281 THR A N 1
ATOM 2318 C CA . THR A 1 281 ? -15.939 7.784 19.786 1.00 96.00 281 THR A CA 1
ATOM 2319 C C . THR A 1 281 ? -14.910 8.914 19.673 1.00 96.00 281 THR A C 1
ATOM 2321 O O . THR A 1 281 ? -15.288 10.070 19.493 1.00 96.00 281 THR A O 1
ATOM 2324 N N . ASP A 1 282 ? -13.625 8.585 19.812 1.00 96.12 282 ASP A N 1
ATOM 2325 C CA . ASP A 1 282 ? -12.472 9.494 19.817 1.00 96.12 282 ASP A CA 1
ATOM 2326 C C . ASP A 1 282 ? -11.424 9.116 18.752 1.00 96.12 282 ASP A C 1
ATOM 2328 O O . ASP A 1 282 ? -10.270 9.530 18.804 1.00 96.12 282 ASP A O 1
ATOM 2332 N N . GLY A 1 283 ? -11.822 8.334 17.746 1.00 94.62 283 GLY A N 1
ATOM 2333 C CA . GLY A 1 283 ? -10.944 7.958 16.640 1.00 94.62 283 GLY A CA 1
ATOM 2334 C C . GLY A 1 283 ? -9.923 6.882 17.002 1.00 94.62 283 GLY A C 1
ATOM 2335 O O . GLY A 1 283 ? -8.915 6.743 16.312 1.00 94.62 283 GLY A O 1
ATOM 2336 N N . GLY A 1 284 ? -10.203 6.098 18.043 1.00 95.69 284 GLY A N 1
ATOM 2337 C CA . GLY A 1 284 ? -9.425 4.937 18.462 1.00 95.69 284 GLY A CA 1
ATOM 2338 C C . GLY A 1 284 ? -8.411 5.210 19.570 1.00 95.69 284 GLY A C 1
ATOM 2339 O O . GLY A 1 284 ? -7.549 4.364 19.804 1.00 95.69 284 GLY A O 1
ATOM 2340 N N . GLU A 1 285 ? -8.505 6.358 20.242 1.00 96.88 285 GLU A N 1
ATOM 2341 C CA . GLU A 1 285 ? -7.701 6.677 21.427 1.00 96.88 285 GLU A CA 1
ATOM 2342 C C . GLU A 1 285 ? -8.147 5.820 22.621 1.00 96.88 285 GLU A C 1
ATOM 2344 O O . GLU A 1 285 ? -7.318 5.249 23.338 1.00 96.88 285 GLU A O 1
ATOM 2349 N N . SER A 1 286 ? -9.459 5.630 22.782 1.00 95.62 286 SER A N 1
ATOM 2350 C CA . SER A 1 286 ? -10.044 4.751 23.790 1.00 95.62 286 SER A CA 1
ATOM 2351 C C . SER A 1 286 ? -11.192 3.906 23.235 1.00 95.62 286 SER A C 1
ATOM 2353 O O . SER A 1 286 ? -11.813 4.228 22.221 1.00 95.62 286 SER A O 1
ATOM 2355 N N . PHE A 1 287 ? -11.464 2.784 23.907 1.00 93.62 287 PHE A N 1
ATOM 2356 C CA . PHE A 1 287 ? -12.547 1.869 23.558 1.00 93.62 287 PHE A CA 1
ATOM 2357 C C . PHE A 1 287 ? -13.383 1.543 24.790 1.00 93.62 287 PHE A C 1
ATOM 2359 O O . PHE A 1 287 ? -12.844 1.255 25.859 1.00 93.62 287 PHE A O 1
ATOM 2366 N N . SER A 1 288 ? -14.701 1.565 24.618 1.00 92.06 288 SER A N 1
ATOM 2367 C CA . SER A 1 288 ? -15.691 1.228 25.641 1.00 92.06 288 SER A CA 1
ATOM 2368 C C . SER A 1 288 ? -16.551 0.056 25.182 1.00 92.06 288 SER A C 1
ATOM 2370 O O . SER A 1 288 ? -16.778 -0.114 23.985 1.00 92.06 288 SER A O 1
ATOM 2372 N N . ASP A 1 289 ? -17.040 -0.745 26.128 1.00 89.31 289 ASP A N 1
ATOM 2373 C CA . ASP A 1 289 ? -18.025 -1.786 25.831 1.00 89.31 289 ASP A CA 1
ATOM 2374 C C . ASP A 1 289 ? -19.341 -1.137 25.368 1.00 89.31 289 ASP A C 1
ATOM 2376 O O . ASP A 1 289 ? -19.836 -0.189 25.983 1.00 89.31 289 ASP A O 1
ATOM 2380 N N . VAL A 1 290 ? -19.916 -1.659 24.288 1.00 89.06 290 VAL A N 1
ATOM 2381 C CA . VAL A 1 290 ? -21.209 -1.216 23.769 1.00 89.06 290 VAL A CA 1
ATOM 2382 C C . VAL A 1 290 ? -22.341 -1.847 24.569 1.00 89.06 290 VAL A C 1
ATOM 2384 O O . VAL A 1 290 ? -22.368 -3.057 24.801 1.00 89.06 290 VAL A O 1
ATOM 2387 N N . SER A 1 291 ? -23.328 -1.031 24.932 1.00 88.62 291 SER A N 1
ATOM 2388 C CA . SER A 1 291 ? -24.554 -1.486 25.579 1.00 88.62 291 SER A CA 1
ATOM 2389 C C . SER A 1 291 ? -25.675 -1.676 24.556 1.00 88.62 291 SER A C 1
ATOM 2391 O O . SER A 1 291 ? -26.046 -0.752 23.835 1.00 88.62 291 SER A O 1
ATOM 2393 N N . ILE A 1 292 ? -26.245 -2.879 24.496 1.00 87.06 292 ILE A N 1
ATOM 2394 C CA . ILE A 1 292 ? -27.358 -3.216 23.600 1.00 87.06 292 ILE A CA 1
ATOM 2395 C C . ILE A 1 292 ? -28.597 -3.511 24.442 1.00 87.06 292 ILE A C 1
ATOM 2397 O O . ILE A 1 292 ? -28.565 -4.368 25.322 1.00 87.06 292 ILE A O 1
ATOM 2401 N N . THR A 1 293 ? -29.698 -2.813 24.159 1.00 88.25 293 THR A N 1
ATOM 2402 C CA . THR A 1 293 ? -31.001 -3.023 24.805 1.00 88.25 293 THR A CA 1
ATOM 2403 C C . THR A 1 293 ? -32.053 -3.334 23.749 1.00 88.25 293 THR A C 1
ATOM 2405 O O . THR A 1 293 ? -32.362 -2.488 22.916 1.00 88.25 293 THR A O 1
ATOM 2408 N N . ILE A 1 294 ? -32.627 -4.539 23.789 1.00 88.38 294 ILE A N 1
ATOM 2409 C CA . ILE A 1 294 ? -33.666 -4.972 22.845 1.00 88.38 294 ILE A CA 1
ATOM 2410 C C . ILE A 1 294 ? -35.007 -5.047 23.579 1.00 88.38 294 ILE A C 1
ATOM 2412 O O . ILE A 1 294 ? -35.291 -5.989 24.318 1.00 88.38 294 ILE A O 1
ATOM 2416 N N . ASN A 1 295 ? -35.850 -4.039 23.376 1.00 87.94 295 ASN A N 1
ATOM 2417 C CA . ASN A 1 295 ? -37.147 -3.926 24.029 1.00 87.94 295 ASN A CA 1
ATOM 2418 C C . ASN A 1 295 ? -38.183 -4.864 23.397 1.00 87.94 295 ASN A C 1
ATOM 2420 O O . ASN A 1 295 ? -38.263 -4.999 22.173 1.00 87.94 295 ASN A O 1
ATOM 2424 N N . GLY A 1 296 ? -39.038 -5.449 24.243 1.00 85.81 296 GLY A N 1
ATOM 2425 C CA . GLY A 1 296 ? -40.199 -6.240 23.822 1.00 85.81 296 GLY A CA 1
ATOM 2426 C C . GLY A 1 296 ? -39.987 -7.756 23.728 1.00 85.81 296 GLY A C 1
ATOM 2427 O O . GLY A 1 296 ? -40.918 -8.440 23.312 1.00 85.81 296 GLY A O 1
ATOM 2428 N N . TYR A 1 297 ? -38.820 -8.280 24.130 1.00 79.44 297 TYR A N 1
ATOM 2429 C CA . TYR A 1 297 ? -38.474 -9.709 23.991 1.00 79.44 297 TYR A CA 1
ATOM 2430 C C . TYR A 1 297 ? -38.104 -10.424 25.305 1.00 79.44 297 TYR A C 1
ATOM 2432 O O . TYR A 1 297 ? -37.691 -11.578 25.269 1.00 79.44 297 TYR A O 1
ATOM 2440 N N . GLY A 1 298 ? -38.310 -9.788 26.466 1.00 75.38 298 GLY A N 1
ATOM 2441 C CA . GLY A 1 298 ? -37.902 -10.351 27.761 1.00 75.38 298 GLY A CA 1
ATOM 2442 C C . GLY A 1 298 ? -36.379 -10.474 27.895 1.00 75.38 298 GLY A C 1
ATOM 2443 O O . GLY A 1 298 ? -35.641 -9.823 27.156 1.00 75.38 298 GLY A O 1
ATOM 2444 N N . ASP A 1 299 ? -35.920 -11.293 28.841 1.00 73.19 299 ASP A N 1
ATOM 2445 C CA . ASP A 1 299 ? -34.496 -11.609 28.988 1.00 73.19 299 ASP A CA 1
ATOM 2446 C C . ASP A 1 299 ? -34.072 -12.560 27.858 1.00 73.19 299 ASP A C 1
ATOM 2448 O O . ASP A 1 299 ? -34.529 -13.701 27.784 1.00 73.19 299 ASP A O 1
ATOM 2452 N N . LEU A 1 300 ? -33.232 -12.065 26.946 1.00 73.06 300 LEU A N 1
ATOM 2453 C CA . LEU A 1 300 ? -32.692 -12.836 25.826 1.00 73.06 300 LEU A CA 1
ATOM 2454 C C . LEU A 1 300 ? -31.363 -13.488 26.219 1.00 73.06 300 LEU A C 1
ATOM 2456 O O . LEU A 1 300 ? -30.410 -12.783 26.548 1.00 73.06 300 LEU A O 1
ATOM 2460 N N . ASP A 1 301 ? -31.265 -14.812 26.073 1.00 71.56 301 ASP A N 1
ATOM 2461 C CA . ASP A 1 301 ? -30.004 -15.548 26.261 1.00 71.56 301 ASP A CA 1
ATOM 2462 C C . ASP A 1 301 ? -28.951 -15.146 25.211 1.00 71.56 301 ASP A C 1
ATOM 2464 O O . ASP A 1 301 ? -27.750 -15.090 25.479 1.00 71.56 301 ASP A O 1
ATOM 2468 N N . TYR A 1 302 ? -29.387 -14.856 23.981 1.00 74.69 302 TYR A N 1
ATOM 2469 C CA . TYR A 1 302 ? -28.510 -14.404 22.908 1.00 74.69 302 TYR A CA 1
ATOM 2470 C C . TYR A 1 302 ? -29.258 -13.630 21.817 1.00 74.69 302 TYR A C 1
ATOM 2472 O O . TYR A 1 302 ? -30.447 -13.813 21.575 1.00 74.69 302 TYR A O 1
ATOM 2480 N N . TYR A 1 303 ? -28.499 -12.800 21.107 1.00 82.19 303 TYR A N 1
ATOM 2481 C CA . TYR A 1 303 ? -28.846 -12.208 19.818 1.00 82.19 303 TYR A CA 1
ATOM 2482 C C . TYR A 1 303 ? -27.656 -12.356 18.861 1.00 82.19 303 TYR A C 1
ATOM 2484 O O . TYR A 1 303 ? -26.511 -12.575 19.297 1.00 82.19 303 TYR A O 1
ATOM 2492 N N . TYR A 1 304 ? -27.936 -12.239 17.567 1.00 83.44 304 TYR A N 1
ATOM 2493 C CA . TYR A 1 304 ? -26.944 -12.217 16.499 1.00 83.44 304 TYR A CA 1
ATOM 2494 C C . TYR A 1 304 ? -26.791 -10.798 15.981 1.00 83.44 304 TYR A C 1
ATOM 2496 O O . TYR A 1 304 ? -27.781 -10.119 15.737 1.00 83.44 304 TYR A O 1
ATOM 2504 N N . ILE A 1 305 ? -25.552 -10.354 15.806 1.00 83.06 305 ILE A N 1
ATOM 2505 C CA . ILE A 1 305 ? -25.264 -9.113 15.095 1.00 83.06 305 ILE A CA 1
ATOM 2506 C C . ILE A 1 305 ? -25.181 -9.472 13.614 1.00 83.06 305 ILE A C 1
ATOM 2508 O O . ILE A 1 305 ? -24.332 -10.275 13.231 1.00 83.06 305 ILE A O 1
ATOM 2512 N N . ASN A 1 306 ? -26.081 -8.917 12.804 1.00 81.12 306 ASN A N 1
ATOM 2513 C CA . ASN A 1 306 ? -26.197 -9.282 11.393 1.00 81.12 306 ASN A CA 1
ATOM 2514 C C . ASN A 1 306 ? -25.146 -8.569 10.538 1.00 81.12 306 ASN A C 1
ATOM 2516 O O . ASN A 1 306 ? -24.654 -9.140 9.570 1.00 81.12 306 ASN A O 1
ATOM 2520 N N . ASN A 1 307 ? -24.824 -7.321 10.887 1.00 77.88 307 ASN A N 1
ATOM 2521 C CA . ASN A 1 307 ? -23.882 -6.471 10.166 1.00 77.88 307 ASN A CA 1
ATOM 2522 C C . ASN A 1 307 ? -23.188 -5.478 11.100 1.00 77.88 307 ASN A C 1
ATOM 2524 O O . ASN A 1 307 ? -23.587 -5.272 12.246 1.00 77.88 307 ASN A O 1
ATOM 2528 N N . THR A 1 308 ? -22.151 -4.834 10.573 1.00 82.94 308 THR A N 1
ATOM 2529 C CA . THR A 1 308 ? -21.482 -3.709 11.224 1.00 82.94 308 THR A CA 1
ATOM 2530 C C . THR A 1 308 ? -22.401 -2.488 11.285 1.00 82.94 308 THR A C 1
ATOM 2532 O O . THR A 1 308 ? -23.317 -2.370 10.467 1.00 82.94 308 THR A O 1
ATOM 2535 N N . PRO A 1 309 ? -22.193 -1.557 12.230 1.00 90.38 309 PRO A N 1
ATOM 2536 C CA . PRO A 1 309 ? -23.086 -0.436 12.410 1.00 90.38 309 PRO A CA 1
ATOM 2537 C C . PRO A 1 309 ? -22.844 0.558 11.276 1.00 90.38 309 PRO A C 1
ATOM 2539 O O . PRO A 1 309 ? -21.702 0.795 10.874 1.00 90.38 309 PRO A O 1
ATOM 2542 N N . TYR A 1 310 ? -23.913 1.148 10.756 1.00 90.69 310 TYR A N 1
ATOM 2543 C CA . TYR A 1 310 ? -23.861 2.019 9.585 1.00 90.69 310 TYR A CA 1
ATOM 2544 C C . TYR A 1 310 ? -24.740 3.254 9.764 1.00 90.69 310 TYR A C 1
ATOM 2546 O O . TYR A 1 310 ? -25.648 3.290 10.593 1.00 90.69 310 TYR A O 1
ATOM 2554 N N . LEU A 1 311 ? -24.466 4.298 8.980 1.00 91.44 311 LEU A N 1
ATOM 2555 C CA . LEU A 1 311 ? -25.269 5.517 8.999 1.00 91.44 311 LEU A CA 1
ATOM 2556 C C . LEU A 1 311 ? -26.498 5.368 8.099 1.00 91.44 311 LEU A C 1
ATOM 2558 O O . LEU A 1 311 ? -26.388 5.136 6.895 1.00 91.44 311 LEU A O 1
ATOM 2562 N N . LYS A 1 312 ? -27.680 5.581 8.676 1.00 91.38 312 LYS A N 1
ATOM 2563 C CA . LYS A 1 312 ? -28.969 5.625 7.985 1.00 91.38 312 LYS A CA 1
ATOM 2564 C C . LYS A 1 312 ? -29.701 6.904 8.376 1.00 91.38 312 LYS A C 1
ATOM 2566 O O . LYS A 1 312 ? -30.166 7.039 9.503 1.00 91.38 312 LYS A O 1
ATOM 2571 N N . LYS A 1 313 ? -29.829 7.847 7.432 1.00 88.88 313 LYS A N 1
ATOM 2572 C CA . LYS A 1 313 ? -30.446 9.175 7.662 1.00 88.88 313 LYS A CA 1
ATOM 2573 C C . LYS A 1 313 ? -29.839 9.894 8.882 1.00 88.88 313 LYS A C 1
ATOM 2575 O O . LYS A 1 313 ? -30.569 10.300 9.783 1.00 88.88 313 LYS A O 1
ATOM 2580 N N . ASP A 1 314 ? -28.508 9.967 8.922 1.00 86.56 314 ASP A N 1
ATOM 2581 C CA . ASP A 1 314 ? -27.709 10.578 10.001 1.00 86.56 314 ASP A CA 1
ATOM 2582 C C . ASP A 1 314 ? -27.842 9.917 11.381 1.00 86.56 314 ASP A C 1
ATOM 2584 O O . ASP A 1 314 ? -27.379 10.458 12.383 1.00 86.56 314 ASP A O 1
ATOM 2588 N N . LYS A 1 315 ? -28.448 8.729 11.448 1.00 90.88 315 LYS A N 1
ATOM 2589 C CA . LYS A 1 315 ? -28.490 7.910 12.657 1.00 90.88 315 LYS A CA 1
ATOM 2590 C C . LYS A 1 315 ? -27.605 6.694 12.500 1.00 90.88 315 LYS A C 1
ATOM 2592 O O . LYS A 1 315 ? -27.581 6.081 11.435 1.00 90.88 315 LYS A O 1
ATOM 2597 N N . LEU A 1 316 ? -26.904 6.346 13.568 1.00 95.00 316 LEU A N 1
ATOM 2598 C CA . LEU A 1 316 ? -26.112 5.132 13.613 1.00 95.00 316 LEU A CA 1
ATOM 2599 C C . LEU A 1 316 ? -27.028 3.955 13.933 1.00 95.00 316 LEU A C 1
ATOM 2601 O O . LEU A 1 316 ? -27.757 3.985 14.924 1.00 95.00 316 LEU A O 1
ATOM 2605 N N . VAL A 1 317 ? -27.010 2.956 13.065 1.00 95.25 317 VAL A N 1
ATOM 2606 C CA . VAL A 1 317 ? -27.930 1.824 13.080 1.00 95.25 317 VAL A CA 1
ATOM 2607 C C . VAL A 1 317 ? -27.149 0.523 13.174 1.00 95.25 317 VAL A C 1
ATOM 2609 O O . VAL A 1 317 ? -26.094 0.398 12.558 1.00 95.25 317 VAL A O 1
ATOM 2612 N N . LEU A 1 318 ? -27.671 -0.427 13.945 1.00 92.38 318 LEU A N 1
ATOM 2613 C CA . LEU A 1 318 ? -27.158 -1.781 14.100 1.00 92.38 318 LEU A CA 1
ATOM 2614 C C . LEU A 1 318 ? -28.292 -2.778 13.865 1.00 92.38 318 LEU A C 1
ATOM 2616 O O . LEU A 1 318 ? -29.272 -2.792 14.609 1.00 92.38 318 LEU A O 1
ATOM 2620 N N . ASP A 1 319 ? -28.129 -3.635 12.863 1.00 91.25 319 ASP A N 1
ATOM 2621 C CA . ASP A 1 319 ? -29.092 -4.694 12.572 1.00 91.25 319 ASP A CA 1
ATOM 2622 C C . ASP A 1 319 ? -28.744 -5.953 13.374 1.00 91.25 319 ASP A C 1
ATOM 2624 O O . ASP A 1 319 ? -27.616 -6.460 13.314 1.00 91.25 319 ASP A O 1
ATOM 2628 N N . VAL A 1 320 ? -29.722 -6.473 14.114 1.00 89.06 320 VAL A N 1
ATOM 2629 C CA . VAL A 1 320 ? -29.588 -7.690 14.922 1.00 89.06 320 VAL A CA 1
ATOM 2630 C C . VAL A 1 320 ? -30.721 -8.671 14.640 1.00 89.06 320 VAL A C 1
ATOM 2632 O O . VAL A 1 320 ? -31.836 -8.261 14.332 1.00 89.06 320 VAL A O 1
ATOM 2635 N N . SER A 1 321 ? -30.458 -9.964 14.811 1.00 88.38 321 SER A N 1
ATOM 2636 C CA . SER A 1 321 ? -31.491 -11.005 14.830 1.00 88.38 321 SER A CA 1
ATOM 2637 C C . SER A 1 321 ? -31.680 -11.540 16.239 1.00 88.38 321 SER A C 1
ATOM 2639 O O . SER A 1 321 ? -30.701 -11.870 16.918 1.00 88.38 321 SER A O 1
ATOM 2641 N N . VAL A 1 322 ? -32.932 -11.707 16.659 1.00 87.94 322 VAL A N 1
ATOM 2642 C CA . VAL A 1 322 ? -33.272 -12.364 17.928 1.00 87.94 322 VAL A CA 1
ATOM 2643 C C . VAL A 1 322 ? -34.054 -13.657 17.695 1.00 87.94 322 VAL A C 1
ATOM 2645 O O . VAL A 1 322 ? -34.891 -13.701 16.788 1.00 87.94 322 VAL A O 1
ATOM 2648 N N . PRO A 1 323 ? -33.809 -14.710 18.495 1.00 84.06 323 PRO A N 1
ATOM 2649 C CA . PRO A 1 323 ? -34.596 -15.935 18.440 1.00 84.06 323 PRO A CA 1
ATOM 2650 C C . PRO A 1 323 ? -35.998 -15.695 19.015 1.00 84.06 323 PRO A C 1
ATOM 2652 O O . PRO A 1 323 ? -36.151 -15.235 20.146 1.00 84.06 323 PRO A O 1
ATOM 2655 N N . VAL A 1 324 ? -37.030 -16.025 18.241 1.00 85.56 324 VAL A N 1
ATOM 2656 C CA . VAL A 1 324 ? -38.433 -15.997 18.673 1.00 85.56 324 VAL A CA 1
ATOM 2657 C C . VAL A 1 324 ? -39.056 -17.338 18.311 1.00 85.56 324 VAL A C 1
ATOM 2659 O O . VAL A 1 324 ? -39.303 -17.625 17.142 1.00 85.56 324 VAL A O 1
ATOM 2662 N N . GLU A 1 325 ? -39.303 -18.173 19.320 1.00 83.69 325 GLU A N 1
ATOM 2663 C CA . GLU A 1 325 ? -39.762 -19.557 19.140 1.00 83.69 325 GLU A CA 1
ATOM 2664 C C . GLU A 1 325 ? -38.815 -20.373 18.233 1.00 83.69 325 GLU A C 1
ATOM 2666 O O . GLU A 1 325 ? -37.720 -20.724 18.663 1.00 83.69 325 GLU A O 1
ATOM 2671 N N . ASN A 1 326 ? -39.228 -20.675 16.996 1.00 83.00 326 ASN A N 1
ATOM 2672 C CA . ASN A 1 326 ? -38.461 -21.444 16.007 1.00 83.00 326 ASN A CA 1
ATOM 2673 C C . ASN A 1 326 ? -37.959 -20.585 14.831 1.00 83.00 326 ASN A C 1
ATOM 2675 O O . ASN A 1 326 ? -37.530 -21.146 13.823 1.00 83.00 326 ASN A O 1
ATOM 2679 N N . ASP A 1 327 ? -38.047 -19.256 14.927 1.00 87.50 327 ASP A N 1
ATOM 2680 C CA . ASP A 1 327 ? -37.654 -18.333 13.860 1.00 87.50 327 ASP A CA 1
ATOM 2681 C C . ASP A 1 327 ? -36.708 -17.234 14.369 1.00 87.50 327 ASP A C 1
ATOM 2683 O O . ASP A 1 327 ? -36.567 -17.007 15.576 1.00 87.50 327 ASP A O 1
ATOM 2687 N N . LEU A 1 328 ? -36.048 -16.549 13.437 1.00 87.75 328 LEU A N 1
ATOM 2688 C CA . LEU A 1 328 ? -35.227 -15.375 13.708 1.00 87.75 328 LEU A CA 1
ATOM 2689 C C . LEU A 1 328 ? -35.972 -14.123 13.271 1.00 87.75 328 LEU A C 1
ATOM 2691 O O . LEU A 1 328 ? -36.439 -14.017 12.139 1.00 87.75 328 LEU A O 1
ATOM 2695 N N . LYS A 1 329 ? -36.057 -13.149 14.175 1.00 90.50 329 LYS A N 1
ATOM 2696 C CA . LYS A 1 329 ? -36.659 -11.857 13.876 1.00 90.50 329 LYS A CA 1
ATOM 2697 C C . LYS A 1 329 ? -35.594 -10.777 13.807 1.00 90.50 329 LYS A C 1
ATOM 2699 O O . LYS A 1 329 ? -34.912 -10.519 14.799 1.00 90.50 329 LYS A O 1
ATOM 2704 N N . ASP A 1 330 ? -35.518 -10.125 12.653 1.00 92.06 330 ASP A N 1
ATOM 2705 C CA . ASP A 1 330 ? -34.654 -8.970 12.439 1.00 92.06 330 ASP A CA 1
ATOM 2706 C C . ASP A 1 330 ? -35.193 -7.738 13.174 1.00 92.06 330 ASP A C 1
ATOM 2708 O O . ASP A 1 330 ? -36.388 -7.416 13.127 1.00 92.06 330 ASP A O 1
ATOM 2712 N N . ILE A 1 331 ? -34.291 -7.043 13.859 1.00 92.06 331 ILE A N 1
ATOM 2713 C CA . ILE A 1 331 ? -34.548 -5.824 14.613 1.00 92.06 331 ILE A CA 1
ATOM 2714 C C . ILE A 1 331 ? -33.476 -4.803 14.252 1.00 92.06 331 ILE A C 1
ATOM 2716 O O . ILE A 1 331 ? -32.279 -5.079 14.297 1.00 92.06 331 ILE A O 1
ATOM 2720 N N . GLU A 1 332 ? -33.932 -3.598 13.940 1.00 94.38 332 GLU A N 1
ATOM 2721 C CA . GLU A 1 332 ? -33.078 -2.435 13.745 1.00 94.38 332 GLU A CA 1
ATOM 2722 C C . GLU A 1 332 ? -32.907 -1.719 15.088 1.00 94.38 332 GLU A C 1
ATOM 2724 O O . GLU A 1 332 ? -33.890 -1.268 15.682 1.00 94.38 332 GLU A O 1
ATOM 2729 N N . LEU A 1 333 ? -31.671 -1.620 15.571 1.00 93.81 333 LEU A N 1
ATOM 2730 C CA . LEU A 1 333 ? -31.326 -0.836 16.750 1.00 93.81 333 LEU A CA 1
ATOM 2731 C C . LEU A 1 333 ? -30.699 0.487 16.327 1.00 93.81 333 LEU A C 1
ATOM 2733 O O . LEU A 1 333 ? -29.892 0.547 15.403 1.00 93.81 333 LEU A O 1
ATOM 2737 N N . VAL A 1 334 ? -31.030 1.553 17.041 1.00 96.12 334 VAL A N 1
ATOM 2738 C CA . VAL A 1 334 ? -30.549 2.905 16.780 1.00 96.12 334 VAL A CA 1
ATOM 2739 C C . VAL A 1 334 ? -29.716 3.388 17.959 1.00 96.12 334 VAL A C 1
ATOM 2741 O O . VAL A 1 334 ? -30.095 3.220 19.119 1.00 96.12 334 VAL A O 1
ATOM 2744 N N . SER A 1 335 ? -28.599 4.033 17.646 1.00 95.31 335 SER A N 1
ATOM 2745 C CA . SER A 1 335 ? -27.751 4.742 18.597 1.00 95.31 335 SER A CA 1
ATOM 2746 C C . SER A 1 335 ? -27.963 6.253 18.483 1.00 95.31 335 SER A C 1
ATOM 2748 O O . SER A 1 335 ? -27.897 6.814 17.385 1.00 95.31 335 SER A O 1
ATOM 2750 N N . ASN A 1 336 ? -28.121 6.923 19.627 1.00 93.00 336 ASN A N 1
ATOM 2751 C CA . ASN A 1 336 ? -28.158 8.390 19.724 1.00 93.00 336 ASN A CA 1
ATOM 2752 C C . ASN A 1 336 ? -26.895 8.984 20.378 1.00 93.00 336 ASN A C 1
ATOM 2754 O O . ASN A 1 336 ? -26.807 10.198 20.542 1.00 93.00 336 ASN A O 1
ATOM 2758 N N . ASP A 1 337 ? -25.928 8.147 20.751 1.00 93.31 337 ASP A N 1
ATOM 2759 C CA . ASP A 1 337 ? -24.719 8.504 21.500 1.00 93.31 337 ASP A CA 1
ATOM 2760 C C . ASP A 1 337 ? -23.456 7.930 20.838 1.00 93.31 337 ASP A C 1
ATOM 2762 O O . ASP A 1 337 ? -22.533 7.457 21.496 1.00 93.31 337 ASP A O 1
ATOM 2766 N N . ASN A 1 338 ? -23.414 7.997 19.504 1.00 92.88 338 ASN A N 1
ATOM 2767 C CA . ASN A 1 338 ? -22.261 7.597 18.691 1.00 92.88 338 ASN A CA 1
ATOM 2768 C C . ASN A 1 338 ? -21.825 6.130 18.863 1.00 92.88 338 ASN A C 1
ATOM 2770 O O . ASN A 1 338 ? -20.680 5.789 18.589 1.00 92.88 338 ASN A O 1
ATOM 2774 N N . GLY A 1 339 ? -22.750 5.254 19.245 1.00 91.81 339 GLY A N 1
ATOM 2775 C CA . GLY A 1 339 ? -22.564 3.810 19.285 1.00 91.81 339 GLY A CA 1
ATOM 2776 C C . GLY A 1 339 ? -22.265 3.258 20.668 1.00 91.81 339 GLY A C 1
ATOM 2777 O O . GLY A 1 339 ? -22.024 2.060 20.773 1.00 91.81 339 GLY A O 1
ATOM 2778 N N . LEU A 1 340 ? -22.292 4.089 21.714 1.00 93.06 340 LEU A N 1
ATOM 2779 C CA . LEU A 1 340 ? -22.166 3.627 23.099 1.00 93.06 340 LEU A CA 1
ATOM 2780 C C . LEU A 1 340 ? -23.387 2.802 23.516 1.00 93.06 340 LEU A C 1
ATOM 2782 O O . LEU A 1 340 ? -23.240 1.789 24.204 1.00 93.06 340 LEU A O 1
ATOM 2786 N N . THR A 1 341 ? -24.582 3.197 23.071 1.00 93.25 341 THR A N 1
ATOM 2787 C CA . THR A 1 341 ? -25.827 2.477 23.329 1.00 93.25 341 THR A CA 1
ATOM 2788 C C . THR A 1 341 ? -26.631 2.253 22.050 1.00 93.25 341 THR A C 1
ATOM 2790 O O . THR A 1 341 ? -26.781 3.143 21.218 1.00 93.25 341 THR A O 1
ATOM 2793 N N . PHE A 1 342 ? -27.196 1.056 21.895 1.00 92.75 342 PHE A N 1
ATOM 2794 C CA . PHE A 1 342 ? -28.118 0.717 20.807 1.00 92.75 342 PHE A CA 1
ATOM 2795 C C . PHE A 1 342 ? -29.446 0.208 21.367 1.00 92.75 342 PHE A C 1
ATOM 2797 O O . PHE A 1 342 ? -29.467 -0.674 22.229 1.00 92.75 342 PHE A O 1
ATOM 2804 N N . SER A 1 343 ? -30.559 0.748 20.859 1.00 92.56 343 SER A N 1
ATOM 2805 C CA . SER A 1 343 ? -31.914 0.323 21.243 1.00 92.56 343 SER A CA 1
ATOM 2806 C C . SER A 1 343 ? -32.940 0.503 20.123 1.00 92.56 343 SER A C 1
ATOM 2808 O O . SER A 1 343 ? -32.738 1.333 19.236 1.00 92.56 343 SER A O 1
ATOM 2810 N N . ASN A 1 344 ? -34.021 -0.283 20.149 1.00 91.75 344 ASN A N 1
ATOM 2811 C CA . ASN A 1 344 ? -35.164 -0.173 19.231 1.00 91.75 344 ASN A CA 1
ATOM 2812 C C . ASN A 1 344 ? -36.293 0.714 19.760 1.00 91.75 344 ASN A C 1
ATOM 2814 O O . ASN A 1 344 ? -36.528 0.722 20.995 1.00 91.75 344 ASN A O 1
#

Sequence (344 aa):
MKNLLKSPLFYGVIYVILYFIGYIVLAYYNYTYFGIIKLISIIIILITIILGIISIYKTKKEAKFKLFTSYLFIEIVTVILLFLILGYFLGDRESIVTLYNKKMVESRSRFLASDTVSYYDYINPFVRGNTLRKKMHYDKEISKENYSMTEFFDDEGDLINYTYSQNIEEEIEKIDVKNGSYGSTTIESFLGNILYESRFNKTDIIRVRVIDSALAGKDIIIVEKSTDNGLSFKNILENDDKYLIVNRDTYVTFVNENIGFIFDLGLLGRDDRYKKFLVTTDGGESFSDVSITINGYGDLDYYYINNTPYLKKDKLVLDVSVPVENDLKDIELVSNDNGLTFSN

Solvent-accessible surface area (backbone atoms only — not comparable to full-atom values): 18913 Å² total; per-residue (Å²): 112,84,71,53,82,71,35,65,42,52,56,40,52,52,48,52,52,52,52,50,52,49,49,52,56,30,48,76,72,46,28,39,66,33,63,68,52,53,51,53,49,53,52,53,53,50,53,24,54,53,55,36,51,56,53,53,56,73,71,56,87,54,67,67,59,48,53,52,54,52,52,55,46,50,52,53,50,53,52,51,51,50,51,49,52,47,49,61,45,72,29,60,48,71,46,84,45,75,55,89,94,35,63,28,32,38,36,31,56,57,44,101,64,34,28,49,40,39,29,21,47,54,74,54,102,56,36,27,43,63,47,52,40,36,38,39,37,25,80,56,42,83,44,78,88,30,46,60,38,31,40,34,31,45,94,89,43,50,78,72,52,70,44,53,51,74,41,55,64,61,52,51,51,53,50,18,58,75,70,74,39,76,87,67,75,46,70,67,61,56,57,72,30,48,68,32,74,52,71,75,53,83,29,41,30,46,35,31,31,55,78,49,77,46,83,92,63,22,28,31,30,37,35,29,41,16,76,60,35,22,65,52,74,40,79,45,38,68,55,96,80,51,60,47,84,40,35,54,91,46,49,55,51,62,80,49,74,32,32,32,38,38,43,26,61,42,76,90,88,68,87,96,78,47,81,49,42,31,26,12,71,65,50,46,32,51,76,44,76,46,46,78,49,72,74,94,65,72,90,65,95,62,71,43,77,73,52,79,66,43,80,56,95,93,32,43,34,35,42,31,35,35,77,52,95,94,45,74,46,80,42,69,22,43,23,91,61,72,50,47,39,34,34,100

Mean predicted aligned error: 8.82 Å

Radius of gyration: 31.29 Å; Cα contacts (8 Å, |Δi|>4): 604; chains: 1; bounding box: 73×38×93 Å

Foldseek 3Di:
DVVLVVQLLVVLVVLVVVVVVVQVVQVVVQKHWDPVLVLVNLVSNVVSVVSVLVVVLVPDDDPVVNVVSVVVNVVVVVVSVVVSVCCVQQAWDWDWDQFLNFIWIWTFHNHPWTQKIWIWHDDDNTMTHNATAKMWGFCTHPDLQRTDKMWGADPVNHTLDIAQAPPVRVVVQVLCVVVVNGSPDDPSNQRVQWQDWDDQDQWWIKTKGFPAADPPQKTKIFIWITRRRNPDTDGQAQDPVSIDIAGHPWHKDAQHQQWIWIQRQDDPDDDDDTRFIWIGRGRRNDIDGAAEDEPDDPDARDKAFPDDWYDDPNWTWTWIWGDDPPDTDIDIWTDPPRRNYTYD

InterPro domains:
  IPR036278 Sialidase superfamily [SSF50939] (217-343)

Nearest PDB structures (foldseek):
  7phw-assembly2_D  TM=3.795E-01  e=4.704E-04  Plasmodium falciparum 3D7
  7pi7-assembly2_D  TM=3.494E-01  e=1.881E-03  Plasmodium falciparum 3D7
  4ntq-assembly1_B  TM=7.591E-01  e=1.068E+00  Enterobacter cloacae subsp. cloacae ATCC 13047
  6qin-assembly1_A  TM=3.829E-01  e=4.505E+00  permafrost metagenome
  6qin-assembly1_B  TM=3.429E-01  e=5.576E+00  permafrost metagenome

pLDDT: mean 86.17, std 11.68, range [39.66, 98.19]